Protein AF-A0A7C3M3D0-F1 (afdb_monomer)

Sequence (290 aa):
MTKYIVGLDVEGVLVNPAADFAWLTYDKLLSERTKAIFPREVCEFYDSKYDDGRYLFELNKKIEKKWSTGTWPPLSLALAAYDGIIDDELIKYANLIAQKNPGTDELLKHSIKKSEGKVYLITSSYPAVPLKIAYEFGIPFENVFSLGGNYCDSKRKLENTVRLRSPLWSLLDLKLEWKLGQFLYQYLYVCERLGRAYEKKDEDQIYHLVTEHDRIFENIDHPASRILKECFLEQNMCMGSHRKVEALKSVAKEEKTIYVGDGIVDAMPIKFADYGISMNMTNEHALFFS

Structure (mmCIF, N/CA/C/O backbone):
data_AF-A0A7C3M3D0-F1
#
_entry.id   AF-A0A7C3M3D0-F1
#
loop_
_atom_site.group_PDB
_atom_site.id
_atom_site.type_symbol
_atom_site.label_atom_id
_atom_site.label_alt_id
_atom_site.label_comp_id
_atom_site.label_asym_id
_atom_site.label_entity_id
_atom_site.label_seq_id
_atom_site.pdbx_PDB_ins_code
_atom_site.Cartn_x
_atom_site.Cartn_y
_atom_site.Cartn_z
_atom_site.occupancy
_atom_site.B_iso_or_equiv
_atom_site.auth_seq_id
_atom_site.auth_comp_id
_atom_site.auth_asym_id
_atom_site.auth_atom_id
_atom_site.pdbx_PDB_model_num
ATOM 1 N N . MET A 1 1 ? -25.845 -6.332 24.816 1.00 58.69 1 MET A N 1
ATOM 2 C CA . MET A 1 1 ? -25.415 -5.329 23.818 1.00 58.69 1 MET A CA 1
ATOM 3 C C . MET A 1 1 ? -24.608 -6.053 22.762 1.00 58.69 1 MET A C 1
ATOM 5 O O . MET A 1 1 ? -23.744 -6.837 23.133 1.00 58.69 1 MET A O 1
ATOM 9 N N . THR A 1 2 ? -24.927 -5.853 21.486 1.00 62.97 2 THR A N 1
ATOM 10 C CA . THR A 1 2 ? -24.133 -6.403 20.380 1.00 62.97 2 THR A CA 1
ATOM 11 C C . THR A 1 2 ? -22.743 -5.778 20.419 1.00 62.97 2 THR A C 1
ATOM 13 O O . THR A 1 2 ? -22.637 -4.556 20.508 1.00 62.97 2 THR A O 1
ATOM 16 N N . LYS A 1 3 ? -21.696 -6.606 20.408 1.00 85.25 3 LYS A N 1
ATOM 17 C CA . LYS A 1 3 ? -20.307 -6.144 20.356 1.00 85.25 3 LYS A CA 1
ATOM 18 C C . LYS A 1 3 ? -19.926 -5.908 18.900 1.00 85.25 3 LYS A C 1
ATOM 20 O O . LYS A 1 3 ? -20.251 -6.738 18.051 1.00 85.25 3 LYS A O 1
ATOM 25 N N . TYR A 1 4 ? -19.262 -4.788 18.641 1.00 90.88 4 TYR A N 1
ATOM 26 C CA . TYR A 1 4 ? -18.791 -4.425 17.312 1.00 90.88 4 TYR A CA 1
ATOM 27 C C . TYR A 1 4 ? -17.275 -4.272 17.324 1.00 90.88 4 TYR A C 1
ATOM 29 O O . TYR A 1 4 ? -16.720 -3.768 18.303 1.00 90.88 4 TYR A O 1
ATOM 37 N N . ILE A 1 5 ? -16.629 -4.664 16.232 1.00 94.56 5 ILE A N 1
ATOM 38 C CA . ILE A 1 5 ? -15.288 -4.189 15.891 1.00 94.56 5 ILE A CA 1
ATOM 39 C C . ILE A 1 5 ? -15.406 -3.093 14.835 1.00 94.56 5 ILE A C 1
ATOM 41 O O . ILE A 1 5 ? -16.317 -3.123 14.006 1.00 94.56 5 ILE A O 1
ATOM 45 N N . VAL A 1 6 ? -14.484 -2.134 14.864 1.00 96.69 6 VAL A N 1
ATOM 46 C CA . VAL A 1 6 ? -14.425 -1.056 13.871 1.00 96.69 6 VAL A CA 1
ATOM 47 C C . VAL A 1 6 ? -13.075 -1.119 13.173 1.00 96.69 6 VAL A C 1
ATOM 49 O O . VAL A 1 6 ? -12.050 -0.861 13.800 1.00 96.69 6 VAL A O 1
ATOM 52 N N . GLY A 1 7 ? -13.081 -1.491 11.896 1.00 97.19 7 GLY A N 1
ATOM 53 C CA . GLY A 1 7 ? -11.938 -1.360 11.001 1.00 97.19 7 GLY A CA 1
ATOM 54 C C . GLY A 1 7 ? -12.021 -0.039 10.245 1.00 97.19 7 GLY A C 1
ATOM 55 O O . GLY A 1 7 ? -13.074 0.306 9.711 1.00 97.19 7 GLY A O 1
ATOM 56 N N . LEU A 1 8 ? -10.926 0.707 10.221 1.00 96.56 8 LEU A N 1
ATOM 57 C CA . LEU A 1 8 ? -10.832 1.991 9.537 1.00 96.56 8 LEU A CA 1
ATOM 58 C C . LEU A 1 8 ? -9.645 1.939 8.586 1.00 96.56 8 LEU A C 1
ATOM 60 O O . LEU A 1 8 ? -8.538 1.594 9.019 1.00 96.56 8 LEU A O 1
ATOM 64 N N . ASP A 1 9 ? -9.858 2.309 7.326 1.00 94.69 9 ASP A N 1
ATOM 65 C CA . ASP A 1 9 ? -8.741 2.808 6.533 1.00 94.69 9 ASP A CA 1
ATOM 66 C C . ASP A 1 9 ? -8.191 4.108 7.152 1.00 94.69 9 ASP A C 1
ATOM 68 O O . ASP A 1 9 ? -8.785 4.695 8.066 1.00 94.69 9 ASP A O 1
ATOM 72 N N . VAL A 1 10 ? -7.000 4.516 6.726 1.00 93.88 10 VAL A N 1
ATOM 73 C CA . VAL A 1 10 ? -6.277 5.637 7.316 1.00 93.88 10 VAL A CA 1
ATOM 74 C C . VAL A 1 10 ? -6.171 6.797 6.350 1.00 93.88 10 VAL A C 1
ATOM 76 O O . VAL A 1 10 ? -6.588 7.895 6.717 1.00 93.88 10 VAL A O 1
ATOM 79 N N . GLU A 1 11 ? -5.624 6.590 5.159 1.00 89.38 11 GLU A N 1
ATOM 80 C CA . GLU A 1 11 ? -5.582 7.640 4.144 1.00 89.38 11 GLU A CA 1
ATOM 81 C C . GLU A 1 11 ? -6.994 7.834 3.576 1.00 89.38 11 GLU A C 1
ATOM 83 O O . GLU A 1 11 ? -7.794 6.913 3.525 1.00 89.38 11 GLU A O 1
ATOM 88 N N . GLY A 1 12 ? -7.388 9.078 3.319 1.00 86.69 12 GLY A N 1
ATOM 89 C CA . GLY A 1 12 ? -8.748 9.405 2.889 1.00 86.69 12 GLY A CA 1
ATOM 90 C C . GLY A 1 12 ? -9.813 9.398 3.993 1.00 86.69 12 GLY A C 1
ATOM 91 O O . GLY A 1 12 ? -10.621 10.330 4.052 1.00 86.69 12 GLY A O 1
ATOM 92 N N . VAL A 1 13 ? -9.787 8.431 4.919 1.00 89.62 13 VAL A N 1
ATOM 93 C CA . VAL A 1 13 ? -10.733 8.347 6.051 1.00 89.62 13 VAL A CA 1
ATOM 94 C C . VAL A 1 13 ? -10.275 9.205 7.236 1.00 89.62 13 VAL A C 1
ATOM 96 O O . VAL A 1 13 ? -10.968 10.148 7.627 1.00 89.62 13 VAL A O 1
ATOM 99 N N . LEU A 1 14 ? -9.103 8.917 7.812 1.00 91.00 14 LEU A N 1
ATOM 100 C CA . LEU A 1 14 ? -8.586 9.592 9.017 1.00 91.00 14 LEU A CA 1
ATOM 101 C C . LEU A 1 14 ? -7.576 10.694 8.686 1.00 91.00 14 LEU A C 1
ATOM 103 O O . LEU A 1 14 ? -7.464 11.692 9.397 1.00 91.00 14 LEU A O 1
ATOM 107 N N . VAL A 1 15 ? -6.823 10.516 7.612 1.00 88.38 15 VAL A N 1
ATOM 108 C CA . VAL A 1 15 ? -5.808 11.443 7.115 1.00 88.38 15 VAL A CA 1
ATOM 109 C C . VAL A 1 15 ? -6.301 12.029 5.803 1.00 88.38 15 VAL A C 1
ATOM 111 O O . VAL A 1 15 ? -6.991 11.366 5.034 1.00 88.38 15 VAL A O 1
ATOM 114 N N . ASN A 1 16 ? -5.963 13.292 5.561 1.00 77.69 16 ASN A N 1
ATOM 115 C CA . ASN A 1 16 ? -6.365 14.002 4.355 1.00 77.69 16 ASN A CA 1
ATOM 116 C C . ASN A 1 16 ? -6.018 13.202 3.080 1.00 77.69 16 ASN A C 1
ATOM 118 O O . ASN A 1 16 ? -4.857 12.828 2.933 1.00 77.69 16 ASN A O 1
ATOM 122 N N . PRO A 1 17 ? -6.967 12.986 2.144 1.00 59.25 17 PRO A N 1
ATOM 123 C CA . PRO A 1 17 ? -6.703 12.307 0.870 1.00 59.25 17 PRO A CA 1
ATOM 124 C C . PRO A 1 17 ? -5.602 12.970 0.026 1.00 59.25 17 PRO A C 1
ATOM 126 O O . PRO A 1 17 ? -4.935 12.310 -0.760 1.00 59.25 17 PRO A O 1
ATOM 129 N N . ALA A 1 18 ? -5.364 14.277 0.199 1.00 64.38 18 ALA A N 1
ATOM 130 C CA . ALA A 1 18 ? -4.238 14.972 -0.434 1.00 64.38 18 ALA A CA 1
ATOM 131 C C . ALA A 1 18 ? -2.863 14.526 0.109 1.00 64.38 18 ALA A C 1
ATOM 133 O O . ALA A 1 18 ? -1.830 14.977 -0.386 1.00 64.38 18 ALA A O 1
ATOM 134 N N . ALA A 1 19 ? -2.852 13.678 1.138 1.00 68.44 19 ALA A N 1
ATOM 135 C CA . ALA A 1 19 ? -1.676 13.089 1.746 1.00 68.44 19 ALA A CA 1
ATOM 136 C C . ALA A 1 19 ? -1.525 11.598 1.410 1.00 68.44 19 ALA A C 1
ATOM 138 O O . ALA A 1 19 ? -1.186 10.820 2.299 1.00 68.44 19 ALA A O 1
ATOM 139 N N . ASP A 1 20 ? -1.732 11.217 0.142 1.00 87.56 20 ASP A N 1
ATOM 140 C CA . ASP A 1 20 ? -1.298 9.907 -0.357 1.00 87.56 20 ASP A CA 1
ATOM 141 C C . ASP A 1 20 ? 0.214 9.781 -0.146 1.00 87.56 20 ASP A C 1
ATOM 143 O O . ASP A 1 20 ? 1.025 10.443 -0.808 1.00 87.56 20 ASP A O 1
ATOM 147 N N . PHE A 1 21 ? 0.605 8.976 0.840 1.00 93.56 21 PHE A N 1
ATOM 148 C CA . PHE A 1 21 ? 1.992 8.941 1.283 1.00 93.56 21 PHE A CA 1
ATOM 149 C C . PHE A 1 21 ? 2.913 8.370 0.202 1.00 93.56 21 PHE A C 1
ATOM 151 O O . PHE A 1 21 ? 4.073 8.784 0.087 1.00 93.56 21 PHE A O 1
ATOM 158 N N . ALA A 1 22 ? 2.410 7.435 -0.604 1.00 94.94 22 ALA A N 1
ATOM 159 C CA . ALA A 1 22 ? 3.174 6.801 -1.666 1.00 94.94 22 ALA A CA 1
ATOM 160 C C . ALA A 1 22 ? 3.451 7.790 -2.808 1.00 94.94 22 ALA A C 1
ATOM 162 O O . ALA A 1 22 ? 4.607 7.927 -3.227 1.00 94.94 22 ALA A O 1
ATOM 163 N N . TRP A 1 23 ? 2.439 8.542 -3.249 1.00 95.19 23 TRP A N 1
ATOM 164 C CA . TRP A 1 23 ? 2.606 9.603 -4.246 1.00 95.19 23 TRP A CA 1
ATOM 165 C C . TRP A 1 23 ? 3.431 10.780 -3.727 1.00 95.19 23 TRP A C 1
ATOM 167 O O . TRP A 1 23 ? 4.297 11.287 -4.441 1.00 95.19 23 TRP A O 1
ATOM 177 N N . LEU A 1 24 ? 3.257 11.180 -2.466 1.00 94.62 24 LEU A N 1
ATOM 178 C CA . LEU A 1 24 ? 4.068 12.245 -1.876 1.00 94.62 24 LEU A CA 1
ATOM 179 C C . LEU A 1 24 ? 5.537 11.843 -1.706 1.00 94.62 24 LEU A C 1
ATOM 181 O O . LEU A 1 24 ? 6.418 12.683 -1.898 1.00 94.62 24 LEU A O 1
ATOM 185 N N . THR A 1 25 ? 5.819 10.571 -1.408 1.00 96.00 25 THR A N 1
ATOM 186 C CA . THR A 1 25 ? 7.190 10.039 -1.417 1.00 96.00 25 THR A CA 1
ATOM 187 C C . THR A 1 25 ? 7.806 10.194 -2.807 1.00 96.00 25 THR A C 1
ATOM 189 O O . THR A 1 25 ? 8.900 10.751 -2.926 1.00 96.00 25 THR A O 1
ATOM 192 N N . TYR A 1 26 ? 7.077 9.805 -3.860 1.00 97.19 26 TYR A N 1
ATOM 193 C CA . TYR A 1 26 ? 7.516 9.989 -5.244 1.00 97.19 26 TYR A CA 1
ATOM 194 C C . TYR A 1 26 ? 7.783 11.470 -5.573 1.00 97.19 26 TYR A C 1
ATOM 196 O O . TYR A 1 26 ? 8.875 11.839 -6.006 1.00 97.19 26 TYR A O 1
ATOM 204 N N . ASP A 1 27 ? 6.808 12.344 -5.323 1.00 95.62 27 ASP A N 1
ATOM 205 C CA . ASP A 1 27 ? 6.858 13.737 -5.768 1.00 95.62 27 ASP A CA 1
ATOM 206 C C . ASP A 1 27 ? 7.859 14.596 -5.000 1.00 95.62 27 ASP A C 1
ATOM 208 O O . ASP A 1 27 ? 8.488 15.490 -5.579 1.00 95.62 27 ASP A O 1
ATOM 212 N N . LYS A 1 28 ? 7.973 14.377 -3.689 1.00 95.56 28 LYS A N 1
ATOM 213 C CA . LYS A 1 28 ? 8.671 15.303 -2.789 1.00 95.56 28 LYS A CA 1
ATOM 214 C C . LYS A 1 28 ? 10.011 14.793 -2.296 1.00 95.56 28 LYS A C 1
ATOM 216 O O . LYS A 1 28 ? 10.832 15.631 -1.929 1.00 95.56 28 LYS A O 1
ATOM 221 N N . LEU A 1 29 ? 10.223 13.478 -2.261 1.00 95.88 29 LEU A N 1
ATOM 222 C CA . LEU A 1 29 ? 11.452 12.906 -1.712 1.00 95.88 29 LEU A CA 1
ATOM 223 C C . LEU A 1 29 ? 12.386 12.358 -2.786 1.00 95.88 29 LEU A C 1
ATOM 225 O O . LEU A 1 29 ? 13.594 12.509 -2.630 1.00 95.88 29 LEU A O 1
ATOM 229 N N . LEU A 1 30 ? 11.862 11.772 -3.869 1.00 97.69 30 LEU A N 1
ATOM 230 C CA . LEU A 1 30 ? 12.736 11.234 -4.911 1.00 97.69 30 LEU A CA 1
ATOM 231 C C . LEU A 1 30 ? 13.506 12.341 -5.634 1.00 97.69 30 LEU A C 1
ATOM 233 O O . LEU A 1 30 ? 12.967 13.401 -5.970 1.00 97.69 30 LEU A O 1
ATOM 237 N N . SER A 1 31 ? 14.767 12.052 -5.935 1.00 98.06 31 SER A N 1
ATOM 238 C CA . SER A 1 31 ? 15.645 12.898 -6.722 1.00 98.06 31 SER A CA 1
ATOM 239 C C . SER A 1 31 ? 15.164 13.017 -8.169 1.00 98.06 31 SER A C 1
ATOM 241 O O . SER A 1 31 ? 14.596 12.089 -8.753 1.00 98.06 31 SER A O 1
ATOM 243 N N . GLU A 1 32 ? 15.482 14.148 -8.799 1.00 98.12 32 GLU A N 1
ATOM 244 C CA . GLU A 1 32 ? 15.190 14.377 -10.220 1.00 98.12 32 GLU A CA 1
ATOM 245 C C . GLU A 1 32 ? 15.859 13.337 -11.129 1.00 98.12 32 GLU A C 1
ATOM 247 O O . GLU A 1 32 ? 15.333 12.999 -12.186 1.00 98.12 32 GLU A O 1
ATOM 252 N N . ARG A 1 33 ? 16.990 12.759 -10.701 1.00 97.62 33 ARG A N 1
ATOM 253 C CA . ARG A 1 33 ? 17.644 11.661 -11.422 1.00 97.62 33 ARG A CA 1
ATOM 254 C C . ARG A 1 33 ? 16.763 10.413 -11.452 1.00 97.62 33 ARG A C 1
ATOM 256 O O . ARG A 1 33 ? 16.623 9.805 -12.509 1.00 97.62 33 ARG A O 1
ATOM 263 N N . THR A 1 34 ? 16.200 10.021 -10.313 1.00 97.25 34 THR A N 1
ATOM 264 C CA . THR A 1 34 ? 15.336 8.836 -10.229 1.00 97.25 34 THR A CA 1
ATOM 265 C C . THR A 1 34 ? 14.026 9.063 -10.976 1.00 97.25 34 THR A C 1
ATOM 267 O O . THR A 1 34 ? 13.619 8.187 -11.734 1.00 97.25 34 THR A O 1
ATOM 270 N N . LYS A 1 35 ? 13.433 10.260 -10.886 1.00 98.00 35 LYS A N 1
ATOM 271 C CA . LYS A 1 35 ? 12.243 10.634 -11.674 1.00 98.00 35 LYS A CA 1
ATOM 272 C C . LYS A 1 35 ? 12.503 10.678 -13.183 1.00 98.00 35 LYS A C 1
ATOM 274 O O . LYS A 1 35 ? 11.622 10.346 -13.962 1.00 98.00 35 LYS A O 1
ATOM 279 N N . ALA A 1 36 ? 13.707 11.051 -13.621 1.00 97.56 36 ALA A N 1
ATOM 280 C CA . ALA A 1 36 ? 14.069 10.993 -15.039 1.00 97.56 36 ALA A CA 1
ATOM 281 C C . ALA A 1 36 ? 14.188 9.548 -15.558 1.00 97.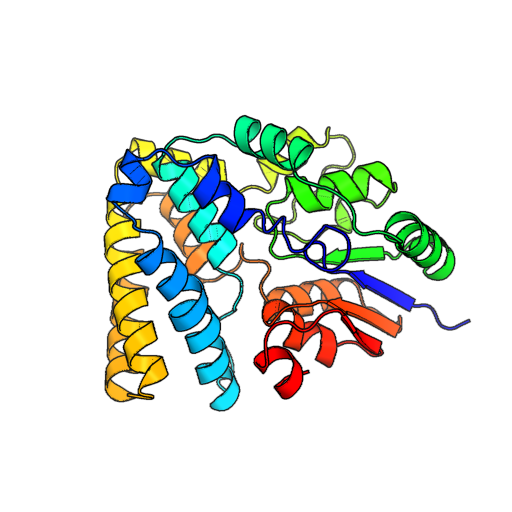56 36 ALA A C 1
ATOM 283 O O . ALA A 1 36 ? 13.940 9.294 -16.734 1.00 97.56 36 ALA A O 1
ATOM 284 N N . ILE A 1 37 ? 14.579 8.610 -14.690 1.00 96.88 37 ILE A N 1
ATOM 285 C CA . ILE A 1 37 ? 14.682 7.181 -15.009 1.00 96.88 37 ILE A CA 1
ATOM 286 C C . ILE A 1 37 ? 13.307 6.501 -14.989 1.00 96.88 37 ILE A C 1
ATOM 288 O O . ILE A 1 37 ? 13.007 5.695 -15.870 1.00 96.88 37 ILE A O 1
ATOM 292 N N . PHE A 1 38 ? 12.486 6.827 -13.993 1.00 97.31 38 PHE A N 1
ATOM 293 C CA . PHE A 1 38 ? 11.133 6.310 -13.814 1.00 97.31 38 PHE A CA 1
ATOM 294 C C . PHE A 1 38 ? 10.147 7.484 -13.841 1.00 97.31 38 PHE A C 1
ATOM 296 O O . PHE A 1 38 ? 9.769 7.966 -12.774 1.00 97.31 38 PHE A O 1
ATOM 303 N N . PRO A 1 39 ? 9.759 7.977 -15.034 1.00 97.38 39 PRO A N 1
ATOM 304 C CA . PRO A 1 39 ? 8.882 9.135 -15.166 1.00 97.38 39 PRO A CA 1
ATOM 305 C C . PRO A 1 39 ? 7.529 8.940 -14.493 1.00 97.38 39 PRO A C 1
ATOM 307 O O . PRO A 1 39 ? 7.035 7.817 -14.336 1.00 97.38 39 PRO A O 1
ATOM 310 N N . ARG A 1 40 ? 6.895 10.065 -14.146 1.00 97.00 40 ARG A N 1
ATOM 311 C CA . ARG A 1 40 ? 5.617 10.069 -13.429 1.00 97.00 40 ARG A CA 1
ATOM 312 C C . ARG A 1 40 ? 4.544 9.335 -14.224 1.00 97.00 40 ARG A C 1
ATOM 314 O O . ARG A 1 40 ? 3.798 8.560 -13.645 1.00 97.00 40 ARG A O 1
ATOM 321 N N . GLU A 1 41 ? 4.530 9.503 -15.540 1.00 96.94 41 GLU A N 1
ATOM 322 C CA . GLU A 1 41 ? 3.566 8.875 -16.440 1.00 96.94 41 GLU A CA 1
ATOM 323 C C . GLU A 1 41 ? 3.655 7.342 -16.400 1.00 96.94 41 GLU A C 1
ATOM 325 O O . GLU A 1 41 ? 2.634 6.666 -16.476 1.00 96.94 41 GLU A O 1
ATOM 330 N N . VAL A 1 42 ? 4.860 6.781 -16.238 1.00 96.69 42 VAL A N 1
ATOM 331 C CA . VAL A 1 42 ? 5.058 5.328 -16.092 1.00 96.69 42 VAL A CA 1
ATOM 332 C C . VAL A 1 42 ? 4.507 4.849 -14.751 1.00 96.69 42 VAL A C 1
ATOM 334 O O . VAL A 1 42 ? 3.845 3.815 -14.686 1.00 96.69 42 VAL A O 1
ATOM 337 N N . CYS A 1 43 ? 4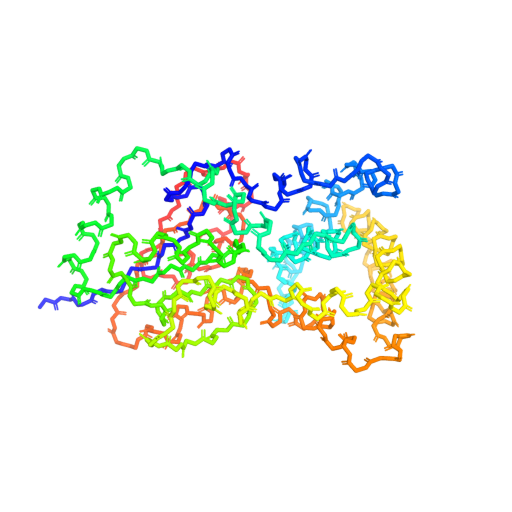.742 5.615 -13.685 1.00 97.12 43 CYS A N 1
ATOM 338 C CA . CYS A 1 43 ? 4.244 5.302 -12.348 1.00 97.12 43 CYS A CA 1
ATOM 339 C C . CYS A 1 43 ? 2.713 5.418 -12.259 1.00 97.12 43 CYS A C 1
ATOM 341 O O . CYS A 1 43 ? 2.061 4.546 -11.695 1.00 97.12 43 CYS A O 1
ATOM 343 N N . GLU A 1 44 ? 2.121 6.447 -12.870 1.00 96.00 44 GLU A N 1
ATOM 344 C CA . GLU A 1 44 ? 0.664 6.631 -12.922 1.00 96.00 44 GLU A CA 1
ATOM 345 C C . GLU A 1 44 ? 0.009 5.534 -13.763 1.00 96.00 44 GLU A C 1
ATOM 347 O O . GLU A 1 44 ? -1.069 5.041 -13.424 1.00 96.00 44 GLU A O 1
ATOM 352 N N . PHE A 1 45 ? 0.672 5.110 -14.843 1.00 96.25 45 PHE A N 1
ATOM 353 C CA . PHE A 1 45 ? 0.227 3.969 -15.634 1.00 96.25 45 PHE A CA 1
ATOM 354 C C . PHE A 1 45 ? 0.274 2.670 -14.821 1.00 96.25 45 PHE A C 1
ATOM 356 O O . PHE A 1 45 ? -0.667 1.879 -14.882 1.00 96.25 45 PHE A O 1
ATOM 363 N N . TYR A 1 46 ? 1.335 2.453 -14.037 1.00 96.75 46 TYR A N 1
ATOM 364 C CA . TYR A 1 46 ? 1.416 1.312 -13.128 1.00 96.75 46 TYR A CA 1
ATOM 365 C C . TYR A 1 46 ? 0.241 1.300 -12.142 1.00 96.75 46 TYR A C 1
ATOM 367 O O . TYR A 1 46 ? -0.482 0.309 -12.078 1.00 96.75 46 TYR A O 1
ATOM 375 N N . ASP A 1 47 ? 0.032 2.399 -11.418 1.00 94.50 47 ASP A N 1
ATOM 376 C CA . ASP A 1 47 ? -0.986 2.508 -10.367 1.00 94.50 47 ASP A CA 1
ATOM 377 C C . ASP A 1 47 ? -2.404 2.316 -10.942 1.00 94.50 47 ASP A C 1
ATOM 379 O O . ASP A 1 47 ? -3.149 1.418 -10.555 1.00 94.50 47 ASP A O 1
ATOM 383 N N . SER A 1 48 ? -2.743 3.074 -11.988 1.00 90.94 48 SER A N 1
ATOM 384 C CA . SER A 1 48 ? -4.115 3.111 -12.509 1.00 90.94 48 SER A CA 1
ATOM 385 C C . SER A 1 48 ? -4.459 2.018 -13.527 1.00 90.94 48 SER A C 1
ATOM 387 O O . SER A 1 48 ? -5.606 1.572 -13.595 1.00 90.94 48 SER A O 1
ATOM 389 N N . LYS A 1 49 ? -3.515 1.605 -14.383 1.00 92.88 49 LYS A N 1
ATOM 390 C CA . LYS A 1 49 ? -3.801 0.700 -15.516 1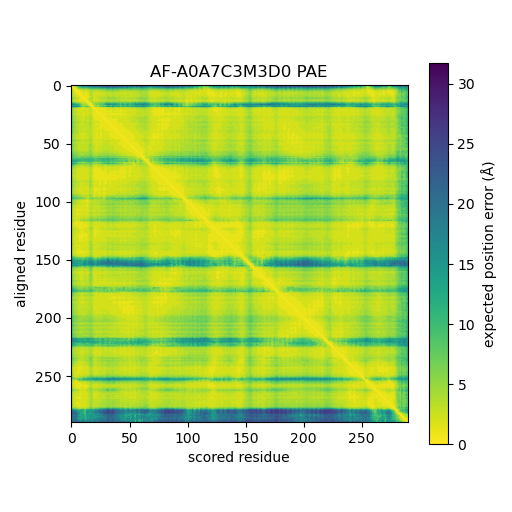.00 92.88 49 LYS A CA 1
ATOM 391 C C . LYS A 1 49 ? -3.334 -0.714 -15.272 1.00 92.88 49 LYS A C 1
ATOM 393 O O . LYS A 1 49 ? -3.971 -1.647 -15.758 1.00 92.88 49 LYS A O 1
ATOM 398 N N . TYR A 1 50 ? -2.239 -0.880 -14.542 1.00 94.75 50 TYR A N 1
ATOM 399 C CA . TYR A 1 50 ? -1.761 -2.199 -14.178 1.00 94.75 50 TYR A CA 1
ATOM 400 C C . TYR A 1 50 ? -2.363 -2.673 -12.856 1.00 94.75 50 TYR A C 1
ATOM 402 O O . TYR A 1 50 ? -3.082 -3.664 -12.885 1.00 94.75 50 TYR A O 1
ATOM 410 N N . ASP A 1 51 ? -2.121 -1.995 -11.734 1.00 93.31 51 ASP A N 1
ATOM 411 C CA . ASP A 1 51 ? -2.524 -2.487 -10.410 1.00 93.31 51 ASP A CA 1
ATOM 412 C C . ASP A 1 51 ? -4.053 -2.576 -10.283 1.00 93.31 51 ASP A C 1
ATOM 414 O O . ASP A 1 51 ? -4.619 -3.663 -10.103 1.00 93.31 51 ASP A O 1
ATOM 418 N N . ASP A 1 52 ? -4.735 -1.453 -10.511 1.00 90.06 52 ASP A N 1
ATOM 419 C CA . ASP A 1 52 ? -6.196 -1.393 -10.522 1.00 90.06 52 ASP A CA 1
ATOM 420 C C . ASP A 1 52 ? -6.800 -2.158 -11.703 1.00 90.06 52 ASP A C 1
ATOM 422 O O . ASP A 1 52 ? -7.741 -2.940 -11.534 1.00 90.06 52 ASP A O 1
ATOM 426 N N . GLY A 1 53 ? -6.246 -1.983 -12.906 1.00 90.62 53 GLY A N 1
ATOM 427 C CA . GLY A 1 53 ? -6.755 -2.637 -14.113 1.00 90.62 53 GLY A CA 1
ATOM 428 C C . GLY A 1 53 ? -6.707 -4.164 -14.031 1.00 90.62 53 GLY A C 1
ATOM 429 O O . GLY A 1 53 ? -7.691 -4.829 -14.373 1.00 90.62 53 GLY A O 1
ATOM 430 N N . ARG A 1 54 ? -5.610 -4.728 -13.510 1.00 91.94 54 ARG A N 1
ATOM 431 C CA . ARG A 1 54 ? -5.463 -6.168 -13.262 1.00 91.94 54 ARG A CA 1
ATOM 432 C C . ARG A 1 54 ? -6.475 -6.647 -12.238 1.00 91.94 54 ARG A C 1
ATOM 434 O O . ARG A 1 54 ? -7.210 -7.596 -12.514 1.00 91.94 54 ARG A O 1
ATOM 441 N N . TYR A 1 55 ? -6.556 -5.976 -11.089 1.00 90.50 55 TYR A N 1
ATOM 442 C CA . TYR A 1 55 ? -7.514 -6.330 -10.044 1.00 90.50 55 TYR A CA 1
ATOM 443 C C . TYR A 1 55 ? -8.949 -6.368 -10.589 1.00 90.50 55 TYR A C 1
ATOM 445 O O . TYR A 1 55 ? -9.650 -7.368 -10.426 1.00 90.50 55 TYR A O 1
ATOM 453 N N . LEU A 1 56 ? -9.373 -5.325 -11.305 1.00 88.00 56 LEU A N 1
ATOM 454 C CA . LEU A 1 56 ? -10.717 -5.226 -11.877 1.00 88.00 56 LEU A CA 1
ATOM 455 C C . LEU A 1 56 ? -10.985 -6.280 -12.952 1.00 88.00 56 LEU A C 1
ATOM 457 O O . LEU A 1 56 ? -12.081 -6.849 -13.007 1.00 88.00 56 LEU A O 1
ATOM 461 N N . PHE A 1 57 ? -10.003 -6.561 -13.806 1.00 89.62 57 PHE A N 1
ATOM 462 C CA . PHE A 1 57 ? -10.111 -7.611 -14.811 1.00 89.62 57 PHE A CA 1
ATOM 463 C C . PHE A 1 57 ? -10.322 -8.984 -14.155 1.00 89.62 57 PHE A C 1
ATOM 465 O O . PHE A 1 57 ? -11.298 -9.680 -14.458 1.00 89.62 57 PHE A O 1
ATOM 472 N N . GLU A 1 58 ? -9.454 -9.353 -13.212 1.00 88.69 58 GLU A N 1
ATOM 473 C CA . GLU A 1 58 ? -9.510 -10.646 -12.528 1.00 88.69 58 GLU A CA 1
ATOM 474 C C . GLU A 1 58 ? -10.758 -10.774 -11.633 1.00 88.69 58 GLU A C 1
ATOM 476 O O . GLU A 1 58 ? -11.360 -11.852 -11.522 1.00 88.69 58 GLU A O 1
ATOM 481 N N . LEU A 1 59 ? -11.216 -9.655 -11.055 1.00 84.06 59 LEU A N 1
ATOM 482 C CA . LEU A 1 59 ? -12.467 -9.565 -10.309 1.00 84.06 59 LEU A CA 1
ATOM 483 C C . LEU A 1 59 ? -13.673 -9.895 -11.188 1.00 84.06 59 LEU A C 1
ATOM 485 O O . LEU A 1 59 ? -14.465 -10.763 -10.804 1.00 84.06 59 LEU A O 1
ATOM 489 N N . ASN A 1 60 ? -13.773 -9.265 -12.360 1.00 85.12 60 ASN A N 1
ATOM 490 C CA . ASN A 1 60 ? -14.844 -9.488 -13.333 1.00 85.12 60 ASN A CA 1
ATOM 491 C C . ASN A 1 60 ? -14.852 -10.919 -13.882 1.00 85.12 60 ASN A C 1
ATOM 493 O O . ASN A 1 60 ? -15.917 -11.509 -14.071 1.00 85.12 60 ASN A O 1
ATOM 497 N N . LYS A 1 61 ? -13.670 -11.508 -14.084 1.00 86.56 61 LYS A N 1
ATOM 498 C CA . LYS A 1 61 ? -13.511 -12.904 -14.521 1.00 86.56 61 LYS A CA 1
ATOM 499 C C . LYS A 1 61 ? -13.755 -13.931 -13.415 1.00 86.56 61 LYS A C 1
ATOM 501 O O . LYS A 1 61 ? -13.755 -15.124 -13.699 1.00 86.56 61 LYS A O 1
ATOM 506 N N . LYS A 1 62 ? -14.003 -13.489 -12.175 1.00 85.50 62 LYS A N 1
ATOM 507 C CA . LYS A 1 62 ? -14.213 -14.353 -11.001 1.00 85.50 62 LYS A CA 1
ATOM 508 C C . LYS A 1 62 ? -13.073 -15.360 -10.794 1.00 85.50 62 LYS A C 1
ATOM 510 O O . LYS A 1 62 ? -13.321 -16.481 -10.359 1.00 85.50 62 LYS A O 1
ATOM 515 N N . ILE A 1 63 ? -11.837 -14.948 -11.079 1.00 84.19 63 ILE A N 1
ATOM 516 C CA . ILE A 1 63 ? -10.646 -15.750 -10.774 1.00 84.19 63 ILE A CA 1
ATOM 517 C C . ILE A 1 63 ? -10.600 -15.991 -9.260 1.00 84.19 63 ILE A C 1
ATOM 519 O O . ILE A 1 63 ? -10.957 -15.111 -8.485 1.00 84.19 63 ILE A O 1
ATOM 523 N N . GLU A 1 64 ? -10.242 -17.194 -8.818 1.00 76.00 64 GLU A N 1
ATOM 524 C CA . GLU A 1 64 ? -10.299 -17.548 -7.392 1.00 76.00 64 GLU A CA 1
ATOM 525 C C . GLU A 1 64 ? -9.181 -16.864 -6.586 1.00 76.00 64 GLU A C 1
ATOM 527 O O . GLU A 1 64 ? -9.438 -16.275 -5.538 1.00 76.00 64 GLU A O 1
ATOM 532 N N . LYS A 1 65 ? -7.953 -16.877 -7.118 1.00 76.56 65 LYS A N 1
ATOM 533 C CA . LYS A 1 65 ? -6.779 -16.195 -6.555 1.00 76.56 65 LYS A CA 1
ATOM 534 C C . LYS A 1 65 ? -6.504 -14.910 -7.326 1.00 76.56 65 LYS A C 1
ATOM 536 O O . LYS A 1 65 ? -5.673 -14.898 -8.227 1.00 76.56 65 LYS A O 1
ATOM 541 N N . LYS A 1 66 ? -7.272 -13.871 -7.012 1.00 77.44 66 LYS A N 1
ATOM 542 C CA . LYS A 1 66 ? -7.167 -12.570 -7.679 1.00 77.44 66 LYS A CA 1
ATOM 543 C C . LYS A 1 66 ? -5.941 -11.815 -7.186 1.00 77.44 66 LYS A C 1
ATOM 545 O O . LYS A 1 66 ? -5.652 -11.838 -5.991 1.00 77.44 66 LYS A O 1
ATOM 550 N N . TRP A 1 67 ? -5.302 -11.094 -8.092 1.00 84.19 67 TRP A N 1
ATOM 551 C CA . TRP A 1 67 ? -4.349 -10.039 -7.794 1.00 84.19 67 TRP A CA 1
ATOM 552 C C . TRP A 1 67 ? -4.942 -9.035 -6.814 1.00 84.19 67 TRP A C 1
ATOM 554 O O . TRP A 1 67 ? -6.114 -8.679 -6.909 1.00 84.19 67 TRP A O 1
ATOM 564 N N . SER A 1 68 ? -4.130 -8.538 -5.896 1.00 81.38 68 SER A N 1
ATOM 565 C CA . SER A 1 68 ? -4.491 -7.408 -5.054 1.00 81.38 68 SER A CA 1
ATOM 566 C C . SER A 1 68 ? -4.189 -6.074 -5.704 1.00 81.38 68 SER A C 1
ATOM 568 O O . SER A 1 68 ? -3.045 -5.843 -6.064 1.00 81.38 68 SER A O 1
ATOM 570 N N . THR A 1 69 ? -5.153 -5.156 -5.702 1.00 86.94 69 THR A N 1
ATOM 571 C CA . THR A 1 69 ? -4.850 -3.712 -5.759 1.00 86.94 69 THR A CA 1
ATOM 572 C C . THR A 1 69 ? -4.093 -3.278 -4.490 1.00 86.94 69 THR A C 1
ATOM 574 O O . THR A 1 69 ? -4.136 -3.986 -3.472 1.00 86.94 69 THR A O 1
ATOM 577 N N . GLY A 1 70 ? -3.419 -2.128 -4.529 1.00 88.75 70 GLY A N 1
ATOM 578 C CA . GLY A 1 70 ? -2.673 -1.532 -3.419 1.00 88.75 70 GLY A CA 1
ATOM 579 C C . GLY A 1 70 ? -1.172 -1.827 -3.464 1.00 88.75 70 GLY A C 1
ATOM 580 O O . GLY A 1 70 ? -0.509 -1.811 -2.423 1.00 88.75 70 GLY A O 1
ATOM 581 N N . THR A 1 71 ? -0.620 -2.133 -4.640 1.00 93.38 71 THR A N 1
ATOM 582 C CA . THR A 1 71 ? 0.812 -2.407 -4.832 1.00 93.38 71 THR A CA 1
ATOM 583 C C . THR A 1 71 ? 1.624 -1.161 -5.204 1.00 93.38 71 THR A C 1
ATOM 585 O O . THR A 1 71 ? 2.856 -1.220 -5.222 1.00 93.38 71 THR A O 1
ATOM 588 N N . TRP A 1 72 ? 0.981 -0.007 -5.405 1.00 95.19 72 TRP A N 1
ATOM 589 C CA . TRP A 1 72 ? 1.686 1.270 -5.545 1.00 95.19 72 TRP A CA 1
ATOM 590 C C . TRP A 1 72 ? 2.526 1.652 -4.308 1.00 95.19 72 TRP A C 1
ATOM 592 O O . TRP A 1 72 ? 3.711 1.943 -4.480 1.00 95.19 72 TRP A O 1
ATOM 602 N N . PRO A 1 73 ? 2.027 1.567 -3.056 1.00 95.56 73 PRO A N 1
ATOM 603 C CA . PRO A 1 73 ? 2.848 1.828 -1.873 1.00 95.56 73 PRO A CA 1
ATOM 604 C C . PRO A 1 73 ? 4.157 1.015 -1.783 1.00 95.56 73 PRO A C 1
ATOM 606 O O . PRO A 1 73 ? 5.208 1.632 -1.582 1.00 95.56 73 PRO A O 1
ATOM 609 N N . PRO A 1 74 ? 4.184 -0.324 -1.972 1.00 95.94 74 PRO A N 1
ATOM 610 C CA . PRO A 1 74 ? 5.454 -1.050 -2.018 1.00 95.94 74 PRO A CA 1
ATOM 611 C C . PRO A 1 74 ? 6.343 -0.654 -3.208 1.00 95.94 74 PRO A C 1
ATOM 613 O O . PRO A 1 74 ? 7.565 -0.634 -3.049 1.00 95.94 74 PRO A O 1
ATOM 616 N N . LEU A 1 75 ? 5.780 -0.302 -4.374 1.00 97.00 75 LEU A N 1
ATOM 617 C CA . LEU A 1 75 ? 6.569 0.192 -5.510 1.00 97.00 75 LEU A CA 1
ATOM 618 C C . LEU A 1 75 ? 7.221 1.545 -5.194 1.00 97.00 75 LEU A C 1
ATOM 620 O O . LEU A 1 75 ? 8.412 1.719 -5.446 1.00 97.00 75 LEU A O 1
ATOM 624 N N . SER A 1 76 ? 6.483 2.469 -4.580 1.00 97.31 76 SER A N 1
ATOM 625 C CA . SER A 1 76 ? 7.010 3.757 -4.121 1.00 97.31 76 SER A CA 1
ATOM 626 C C . SER A 1 76 ? 8.171 3.572 -3.134 1.00 97.31 76 SER A C 1
ATO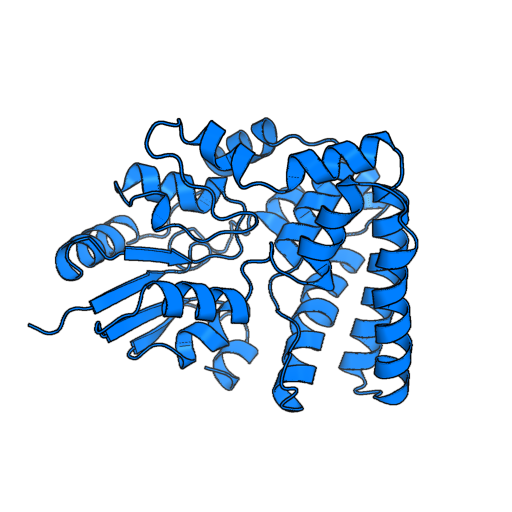M 628 O O . SER A 1 76 ? 9.209 4.220 -3.275 1.00 97.31 76 SER A O 1
ATOM 630 N N . LEU A 1 77 ? 8.081 2.603 -2.210 1.00 97.12 77 LEU A N 1
ATOM 631 C CA . LEU A 1 77 ? 9.205 2.250 -1.330 1.00 97.12 77 LEU A CA 1
ATOM 632 C C . LEU A 1 77 ? 10.395 1.643 -2.082 1.00 97.12 77 LEU A C 1
ATOM 634 O O . LEU A 1 77 ? 11.541 1.916 -1.728 1.00 97.12 77 LEU A O 1
ATOM 638 N N . ALA A 1 78 ? 10.160 0.835 -3.117 1.00 97.38 78 ALA A N 1
ATOM 639 C CA . ALA A 1 78 ? 11.233 0.301 -3.952 1.00 97.38 78 ALA A CA 1
ATOM 640 C C . ALA A 1 78 ? 11.949 1.416 -4.737 1.00 97.38 78 ALA A C 1
ATOM 642 O O . ALA A 1 78 ? 13.178 1.419 -4.812 1.00 97.38 78 ALA A O 1
ATOM 643 N N . LEU A 1 79 ? 11.213 2.406 -5.250 1.00 98.06 79 LEU A N 1
ATOM 644 C CA . LEU A 1 79 ? 11.788 3.605 -5.869 1.00 98.06 79 LEU A CA 1
ATOM 645 C C . LEU A 1 79 ? 12.561 4.455 -4.848 1.00 98.06 79 LEU A C 1
ATOM 647 O O . LEU A 1 79 ? 13.670 4.902 -5.139 1.00 98.06 79 LEU A O 1
ATOM 651 N N . ALA A 1 80 ? 12.033 4.617 -3.632 1.00 97.94 80 ALA A N 1
ATOM 652 C CA . ALA A 1 80 ? 12.714 5.321 -2.547 1.00 97.94 80 ALA A CA 1
ATOM 653 C C . ALA A 1 80 ? 14.023 4.625 -2.140 1.00 97.94 80 ALA A C 1
ATOM 655 O O . ALA A 1 80 ? 15.068 5.273 -2.042 1.00 97.94 80 ALA A O 1
ATOM 656 N N . ALA A 1 81 ? 14.009 3.297 -1.994 1.00 97.50 81 ALA A N 1
ATOM 657 C CA . ALA A 1 81 ? 15.212 2.508 -1.749 1.00 97.50 81 ALA A CA 1
ATOM 658 C C . ALA A 1 81 ? 16.216 2.636 -2.900 1.00 97.50 81 ALA A C 1
ATOM 660 O O . ALA A 1 81 ? 17.409 2.820 -2.655 1.00 97.50 81 ALA A O 1
ATOM 661 N N . TYR A 1 82 ? 15.752 2.597 -4.154 1.00 97.00 82 TYR A N 1
ATOM 662 C CA . TYR A 1 82 ? 16.606 2.824 -5.320 1.00 97.00 82 TYR A CA 1
ATOM 663 C C . TYR A 1 82 ? 17.293 4.193 -5.254 1.00 97.00 82 TYR A C 1
ATOM 665 O O . TYR A 1 82 ? 18.503 4.295 -5.472 1.00 97.00 82 TYR A O 1
ATOM 673 N N . ASP A 1 83 ? 16.563 5.227 -4.845 1.00 96.94 83 ASP A N 1
ATOM 674 C CA . ASP A 1 83 ? 17.096 6.577 -4.670 1.00 96.94 83 ASP A CA 1
ATOM 675 C C . ASP A 1 83 ? 17.995 6.714 -3.424 1.00 96.94 83 ASP A C 1
ATOM 677 O O . ASP A 1 83 ? 18.889 7.552 -3.376 1.00 96.94 83 ASP A O 1
ATOM 681 N N . GLY A 1 84 ? 17.902 5.773 -2.479 1.00 96.75 84 GLY A N 1
ATOM 682 C CA . GLY A 1 84 ? 18.742 5.703 -1.275 1.00 96.75 84 GLY A CA 1
ATOM 683 C C . GLY A 1 84 ? 18.127 6.341 -0.043 1.00 96.75 84 GLY A C 1
ATOM 684 O O . GLY A 1 84 ? 18.852 6.585 0.917 1.00 96.75 84 GLY A O 1
ATOM 685 N N . ILE A 1 85 ? 16.823 6.586 -0.080 1.00 97.50 85 ILE A N 1
ATOM 686 C CA . ILE A 1 85 ? 16.054 7.098 1.047 1.00 97.50 85 ILE A CA 1
ATOM 687 C C . ILE A 1 85 ? 15.934 6.007 2.110 1.00 97.50 85 ILE A C 1
ATOM 689 O O . ILE A 1 85 ? 15.647 4.849 1.795 1.00 97.50 85 ILE A O 1
ATOM 693 N N . ILE A 1 86 ? 16.126 6.387 3.373 1.00 96.56 86 ILE A N 1
ATOM 694 C CA . ILE A 1 86 ? 16.029 5.485 4.530 1.00 96.56 86 ILE A CA 1
ATOM 695 C C . ILE A 1 86 ? 14.749 5.713 5.350 1.00 96.56 86 ILE A C 1
ATOM 697 O O . ILE A 1 86 ? 14.095 6.751 5.240 1.00 96.56 86 ILE A O 1
ATOM 701 N N . ASP A 1 87 ? 14.403 4.762 6.230 1.00 95.94 87 ASP A N 1
ATOM 702 C CA . ASP A 1 87 ? 13.160 4.821 7.020 1.00 95.94 87 ASP A CA 1
ATOM 703 C C . ASP A 1 87 ? 13.083 6.093 7.872 1.00 95.94 87 ASP A C 1
ATOM 705 O O . ASP A 1 87 ? 12.002 6.641 8.059 1.00 95.94 87 ASP A O 1
ATOM 709 N N . ASP A 1 88 ? 14.218 6.592 8.367 1.00 95.69 88 ASP A N 1
ATOM 710 C CA . ASP A 1 88 ? 14.284 7.802 9.195 1.00 95.69 88 ASP A CA 1
ATOM 711 C C . ASP A 1 88 ? 13.813 9.046 8.434 1.00 95.69 88 ASP A C 1
ATOM 713 O O . ASP A 1 88 ? 13.140 9.912 9.002 1.00 95.69 88 ASP A O 1
ATOM 717 N N . GLU A 1 89 ? 14.116 9.119 7.137 1.00 96.75 89 GLU A N 1
ATOM 718 C CA . GLU A 1 89 ? 13.657 10.195 6.262 1.00 96.75 89 GLU A CA 1
ATOM 719 C C . GLU A 1 89 ? 12.155 10.073 5.996 1.00 96.75 89 GLU A C 1
ATOM 721 O O . GLU A 1 89 ? 11.432 11.063 6.137 1.00 96.75 89 GLU A O 1
ATOM 726 N N . LEU A 1 90 ? 11.658 8.860 5.722 1.00 96.19 90 LEU A N 1
ATOM 727 C CA . LEU A 1 90 ? 10.225 8.610 5.532 1.00 96.19 90 LEU A CA 1
ATOM 728 C C . LEU A 1 90 ? 9.413 8.854 6.810 1.00 96.19 90 LEU A C 1
ATOM 730 O O . LEU A 1 90 ? 8.341 9.444 6.746 1.00 96.19 90 LEU A O 1
ATOM 734 N N . ILE A 1 91 ? 9.915 8.450 7.980 1.00 95.38 91 ILE A N 1
ATOM 735 C CA . ILE A 1 91 ? 9.276 8.693 9.283 1.00 95.38 91 ILE A CA 1
ATOM 736 C C . ILE A 1 91 ? 9.194 10.194 9.549 1.00 95.38 91 ILE A C 1
ATOM 738 O O . ILE A 1 91 ? 8.134 10.707 9.918 1.00 95.38 91 ILE A O 1
ATOM 742 N N . LYS A 1 92 ? 10.301 10.920 9.344 1.00 94.19 92 LYS A N 1
ATOM 743 C CA . LYS A 1 92 ? 10.321 12.378 9.487 1.00 94.19 92 LYS A CA 1
ATOM 744 C C . LYS A 1 92 ? 9.313 13.023 8.541 1.00 94.19 92 LYS A C 1
ATOM 746 O O . LYS A 1 92 ? 8.582 13.914 8.965 1.00 94.19 92 LYS A O 1
ATOM 751 N N . TYR A 1 93 ? 9.254 12.565 7.295 1.00 93.38 93 TYR A N 1
ATOM 752 C CA . TYR A 1 93 ? 8.326 13.095 6.311 1.00 93.38 93 TYR A CA 1
ATOM 753 C C . TYR A 1 93 ? 6.865 12.793 6.668 1.00 93.38 93 TYR A C 1
ATOM 755 O O . TYR A 1 93 ? 6.069 13.725 6.739 1.00 93.38 93 TYR A O 1
ATOM 763 N N . ALA A 1 94 ? 6.531 11.549 7.027 1.00 91.69 94 ALA A N 1
ATOM 764 C CA . ALA A 1 94 ? 5.199 11.143 7.490 1.00 91.69 94 ALA A CA 1
ATOM 765 C C . ALA A 1 94 ? 4.715 12.005 8.659 1.00 91.69 94 ALA A C 1
ATOM 767 O O . ALA A 1 94 ? 3.569 12.452 8.686 1.00 91.69 94 ALA A O 1
ATOM 768 N N . ASN A 1 95 ? 5.610 12.315 9.598 1.00 86.94 95 ASN A N 1
ATOM 769 C CA . ASN A 1 95 ? 5.290 13.184 10.722 1.00 86.94 95 ASN A CA 1
ATOM 770 C C . ASN A 1 95 ? 4.908 14.609 10.299 1.00 86.94 95 ASN A C 1
ATOM 772 O O . ASN A 1 95 ? 4.061 15.202 10.971 1.00 86.94 95 ASN A O 1
ATOM 776 N N . LEU A 1 96 ? 5.496 15.129 9.216 1.00 86.38 96 LEU A N 1
ATOM 777 C CA . LEU A 1 96 ? 5.221 16.464 8.676 1.00 86.38 96 LEU A CA 1
ATOM 778 C C . LEU A 1 96 ? 3.908 16.524 7.887 1.00 86.38 96 LEU A C 1
ATOM 780 O O . LEU A 1 96 ? 3.203 17.527 7.975 1.00 86.38 96 LEU A O 1
ATOM 784 N N . ILE A 1 97 ? 3.591 15.479 7.115 1.00 83.25 97 ILE A N 1
ATOM 785 C CA . ILE A 1 97 ? 2.472 15.508 6.158 1.00 83.25 97 ILE A CA 1
ATOM 786 C C . ILE A 1 97 ? 1.180 14.872 6.667 1.00 83.25 97 ILE A C 1
ATOM 788 O O . ILE A 1 97 ? 0.122 15.178 6.126 1.00 83.25 97 ILE A O 1
ATOM 792 N N . ALA A 1 98 ? 1.236 14.025 7.701 1.00 75.56 98 ALA A N 1
ATOM 793 C CA . ALA A 1 98 ? 0.051 13.381 8.263 1.00 75.56 98 ALA A CA 1
ATOM 794 C C . ALA A 1 98 ? -0.838 14.410 8.980 1.00 75.56 98 ALA A C 1
ATOM 796 O O . ALA A 1 98 ? -0.726 14.628 10.191 1.00 75.56 98 ALA A O 1
ATOM 797 N N . GLN A 1 99 ? -1.706 15.059 8.206 1.00 83.75 99 GLN A N 1
ATOM 798 C CA . GLN A 1 99 ? -2.749 15.956 8.679 1.00 83.75 99 GLN A CA 1
ATOM 799 C C . GLN A 1 99 ? -4.070 15.197 8.745 1.00 83.75 99 GLN A C 1
ATOM 801 O O . GLN A 1 99 ? -4.534 14.641 7.750 1.00 83.75 99 GLN A O 1
ATOM 806 N N . LYS A 1 100 ? -4.676 15.181 9.931 1.00 89.38 100 LYS A N 1
ATOM 807 C CA . LYS A 1 100 ? -5.959 14.519 10.160 1.00 89.38 100 LYS A CA 1
ATOM 808 C C . LYS A 1 100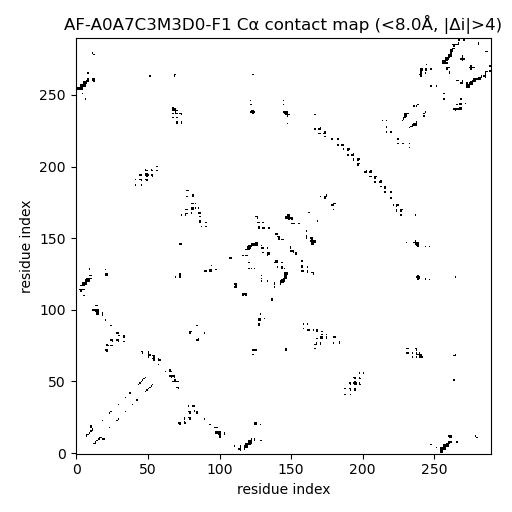 ? -7.085 15.241 9.424 1.00 89.38 100 LYS A C 1
ATOM 810 O O . LYS A 1 100 ? -7.107 16.473 9.383 1.00 89.38 100 LYS A O 1
ATOM 815 N N . ASN A 1 101 ? -8.050 14.483 8.915 1.00 88.25 101 ASN A N 1
ATOM 816 C CA . ASN A 1 101 ? -9.301 15.051 8.426 1.00 88.25 101 ASN A CA 1
ATOM 817 C C . ASN A 1 101 ? -10.070 15.728 9.574 1.00 88.25 101 ASN A C 1
ATOM 819 O O . ASN A 1 101 ? -10.018 15.241 10.714 1.00 88.25 101 ASN A O 1
ATOM 823 N N . PRO A 1 102 ? -10.835 16.802 9.303 1.00 87.81 102 PRO A N 1
ATOM 824 C CA . PRO A 1 102 ? -11.790 17.331 10.271 1.00 87.81 102 PRO A CA 1
ATOM 825 C C . PRO A 1 102 ? -12.722 16.221 10.782 1.00 87.81 102 PRO A C 1
ATOM 827 O O . PRO A 1 102 ? -13.256 15.449 9.992 1.00 87.81 102 PRO A O 1
ATOM 830 N N . GLY A 1 103 ? -12.914 16.130 12.100 1.00 89.19 103 GLY A N 1
ATOM 831 C CA . GLY A 1 103 ? -13.768 15.107 12.718 1.00 89.19 103 GLY A CA 1
ATOM 832 C C . GLY A 1 103 ? -13.076 13.778 13.051 1.00 89.19 103 GLY A C 1
ATOM 833 O O . GLY A 1 103 ? -13.689 12.928 13.697 1.00 89.19 103 GLY A O 1
ATOM 834 N N . THR A 1 104 ? -11.810 13.584 12.659 1.00 91.75 104 THR A N 1
ATOM 835 C CA . THR A 1 104 ? -11.041 12.358 12.967 1.00 91.75 104 THR A CA 1
ATOM 836 C C . THR A 1 104 ? -10.943 12.110 14.469 1.00 91.75 104 THR A C 1
ATOM 838 O O . THR A 1 104 ? -11.124 10.984 14.934 1.00 91.75 104 THR A O 1
ATOM 841 N N . ASP A 1 105 ? -10.694 13.166 15.246 1.00 94.56 105 ASP A N 1
ATOM 842 C CA . ASP A 1 105 ? -10.563 13.078 16.698 1.00 94.56 105 ASP A CA 1
ATOM 843 C C . ASP A 1 105 ? -11.864 12.601 17.353 1.00 94.56 105 ASP A C 1
ATOM 845 O O . ASP A 1 105 ? -11.847 11.723 18.221 1.00 94.56 105 ASP A O 1
ATOM 849 N N . GLU A 1 106 ? -12.996 13.167 16.938 1.00 94.69 106 GLU A N 1
ATOM 850 C CA . GLU A 1 106 ? -14.326 12.790 17.400 1.00 94.69 106 GLU A CA 1
ATOM 851 C C . GLU A 1 106 ? -14.679 11.362 16.977 1.00 94.69 106 GLU A C 1
ATOM 853 O O . GLU A 1 106 ? -15.141 10.579 17.814 1.00 94.69 106 GLU A O 1
ATOM 858 N N . LEU A 1 107 ? -14.420 11.002 15.716 1.00 92.31 107 LEU A N 1
ATOM 859 C CA . LEU A 1 107 ? -14.681 9.672 15.167 1.00 92.31 107 LEU A CA 1
ATOM 860 C C . LEU A 1 107 ? -13.917 8.588 15.930 1.00 92.31 107 LEU A C 1
ATOM 862 O O . LEU A 1 107 ? -14.520 7.596 16.349 1.00 92.31 107 LEU A O 1
ATOM 866 N N . LEU A 1 108 ? -12.611 8.770 16.143 1.00 95.38 108 LEU A N 1
ATOM 867 C CA . LEU A 1 108 ? -11.778 7.784 16.832 1.00 95.38 108 LEU A CA 1
ATOM 868 C C . LEU A 1 108 ? -12.156 7.667 18.307 1.00 95.38 108 LEU A C 1
ATOM 870 O O . LEU A 1 108 ? -12.376 6.555 18.788 1.00 95.38 108 LEU A O 1
ATOM 874 N N . LYS A 1 109 ? -12.331 8.786 19.025 1.00 95.12 109 LYS A N 1
ATOM 875 C CA . LYS A 1 109 ? -12.775 8.759 20.433 1.00 95.12 109 LYS A CA 1
ATOM 876 C C . LYS A 1 109 ? -14.133 8.077 20.583 1.00 95.12 109 LYS A C 1
ATOM 878 O O . LYS A 1 109 ? -14.334 7.298 21.519 1.00 95.12 109 LYS A O 1
ATOM 883 N N . HIS A 1 110 ? -15.067 8.356 19.673 1.00 93.75 110 HIS A N 1
ATOM 884 C CA . HIS A 1 110 ? -16.379 7.720 19.679 1.00 93.75 110 HIS A CA 1
ATOM 885 C C . HIS A 1 110 ? -16.274 6.221 19.404 1.00 93.75 110 HIS A C 1
ATOM 887 O O . HIS A 1 110 ? -16.819 5.429 20.173 1.00 93.75 110 HIS A O 1
ATOM 893 N N . SER A 1 111 ? -15.543 5.838 18.356 1.00 93.94 111 SER A N 1
ATOM 894 C CA . SER A 1 111 ? -15.331 4.442 17.970 1.00 93.94 111 SER A CA 1
ATOM 895 C C . SER A 1 111 ? -14.702 3.649 19.109 1.00 93.94 111 SER A C 1
ATOM 897 O O . SER A 1 111 ? -15.296 2.667 19.539 1.00 93.94 111 SER A O 1
ATOM 899 N N . ILE A 1 112 ? -13.600 4.134 19.695 1.00 94.56 112 ILE A N 1
ATOM 900 C CA . ILE A 1 112 ? -12.914 3.502 20.837 1.00 94.56 112 ILE A CA 1
ATOM 901 C C . ILE A 1 112 ? -13.876 3.296 22.010 1.00 94.56 112 ILE A C 1
ATOM 903 O O . ILE A 1 112 ? -13.931 2.213 22.592 1.00 94.56 112 ILE A O 1
ATOM 907 N N . LYS A 1 113 ? -14.676 4.313 22.352 1.00 92.69 113 LYS A N 1
ATOM 908 C CA . LYS A 1 113 ? -15.641 4.213 23.453 1.00 92.69 113 LYS A CA 1
ATOM 909 C C . LYS A 1 113 ? -16.754 3.204 23.162 1.00 92.69 113 LYS A C 1
ATOM 911 O O . LYS A 1 113 ? -17.175 2.492 24.070 1.00 92.69 113 LYS A O 1
ATOM 916 N N . LYS A 1 114 ? -17.281 3.175 21.935 1.00 90.88 114 LYS A N 1
ATOM 917 C CA . LYS A 1 114 ? -18.429 2.333 21.561 1.00 90.88 114 LYS A CA 1
ATOM 918 C C . LYS A 1 114 ? -18.058 0.884 21.272 1.00 90.88 114 LYS A C 1
ATOM 920 O O . LYS A 1 114 ? -18.889 0.015 21.516 1.00 90.88 114 LYS A O 1
ATOM 925 N N . SER A 1 115 ? -16.847 0.630 20.786 1.00 90.31 115 SER A N 1
ATOM 926 C CA . SER A 1 115 ? -16.332 -0.716 20.515 1.00 90.31 115 SER A CA 1
ATOM 927 C C . SER A 1 115 ? -15.538 -1.306 21.683 1.00 90.31 115 SER A C 1
ATOM 929 O O . SER A 1 115 ? -14.895 -2.338 21.517 1.00 90.31 115 SER A O 1
ATOM 931 N N . GLU A 1 116 ? -15.563 -0.671 22.864 1.00 89.56 116 GLU A N 1
ATOM 932 C CA . GLU A 1 116 ? -14.793 -1.098 24.045 1.00 89.56 116 GLU A CA 1
ATOM 933 C C . GLU A 1 116 ? -13.290 -1.268 23.725 1.00 89.56 116 GLU A C 1
ATOM 935 O O . GLU A 1 116 ? -12.644 -2.218 24.161 1.00 89.56 116 GLU A O 1
ATOM 940 N N . GLY A 1 117 ? -12.737 -0.356 22.917 1.00 86.69 117 GLY A N 1
ATOM 941 C CA . GLY A 1 117 ? -11.336 -0.366 22.485 1.00 86.69 117 GLY A CA 1
ATOM 942 C C . GLY A 1 117 ? -11.027 -1.248 21.271 1.00 86.69 117 GLY A C 1
ATOM 943 O O . GLY A 1 117 ? -9.880 -1.274 20.828 1.00 86.69 117 GLY A O 1
ATOM 944 N N . LYS A 1 118 ? -12.013 -1.936 20.682 1.00 93.38 118 LYS A N 1
ATOM 945 C CA . LYS A 1 118 ? -11.832 -2.779 19.485 1.00 93.38 118 LYS A CA 1
ATOM 946 C C . LYS A 1 118 ? -11.871 -1.961 18.194 1.00 93.38 118 LYS A C 1
ATOM 948 O O . LYS A 1 118 ? -12.770 -2.110 17.363 1.00 93.38 118 LYS A O 1
ATOM 953 N N . VAL A 1 119 ? -10.915 -1.049 18.069 1.00 96.75 119 VAL A N 1
ATOM 954 C CA . VAL A 1 119 ? -10.662 -0.270 16.852 1.00 96.75 119 VAL A CA 1
ATOM 955 C C . VAL A 1 119 ? -9.380 -0.775 16.207 1.00 96.75 119 VAL A C 1
ATOM 957 O O . VAL A 1 119 ? -8.374 -0.952 16.898 1.00 96.75 119 VAL A O 1
ATOM 960 N N . TYR A 1 120 ? -9.439 -0.990 14.896 1.00 97.31 120 TYR A N 1
ATOM 961 C CA . TYR A 1 120 ? -8.354 -1.500 14.072 1.00 97.31 120 TYR A CA 1
ATOM 962 C C . TYR A 1 120 ? -8.089 -0.539 12.917 1.00 97.31 120 TYR A C 1
ATOM 964 O O . TYR A 1 120 ? -9.021 -0.133 12.224 1.00 97.31 120 TYR A O 1
ATOM 972 N N . LEU A 1 121 ? -6.824 -0.184 12.709 1.00 96.94 121 LEU A N 1
ATOM 973 C CA . LEU A 1 121 ? -6.396 0.592 11.544 1.00 96.94 121 LEU A CA 1
ATOM 974 C C . LEU A 1 121 ? -5.913 -0.397 10.486 1.00 96.94 121 LEU A C 1
ATOM 976 O O . LEU A 1 121 ? -5.006 -1.176 10.769 1.00 96.94 121 LEU A O 1
ATOM 980 N N . ILE A 1 122 ? -6.531 -0.411 9.309 1.00 96.69 122 ILE A N 1
ATOM 981 C CA . ILE A 1 122 ? -6.280 -1.407 8.260 1.00 96.69 122 ILE A CA 1
ATOM 982 C C . ILE A 1 122 ? -6.074 -0.669 6.942 1.00 96.69 122 ILE A C 1
ATOM 984 O O . ILE A 1 122 ? -7.049 -0.296 6.296 1.00 96.69 122 ILE A O 1
ATOM 988 N N . THR A 1 123 ? -4.814 -0.460 6.555 1.00 94.75 123 THR A N 1
ATOM 989 C CA . THR A 1 123 ? -4.462 0.475 5.479 1.00 94.75 123 THR A CA 1
ATOM 990 C C . THR A 1 123 ? -3.289 0.034 4.612 1.00 94.75 123 THR A C 1
ATOM 992 O O . THR A 1 123 ? -2.379 -0.639 5.083 1.00 94.75 123 THR A O 1
ATOM 995 N N . SER A 1 124 ? -3.278 0.437 3.342 1.00 94.19 124 SER A N 1
ATOM 996 C CA . SER A 1 124 ? -2.163 0.224 2.406 1.00 94.19 124 SER A CA 1
ATOM 997 C C . SER A 1 124 ? -0.963 1.145 2.650 1.00 94.19 124 SER A C 1
ATOM 999 O O . SER A 1 124 ? 0.098 0.924 2.066 1.00 94.19 124 SER A O 1
ATOM 1001 N N . SER A 1 125 ? -1.097 2.144 3.521 1.00 93.44 125 SER A N 1
ATOM 1002 C CA . SER A 1 125 ? -0.064 3.139 3.814 1.00 93.44 125 SER A CA 1
ATOM 1003 C C . SER A 1 125 ? 1.218 2.567 4.417 1.00 93.44 125 SER A C 1
ATOM 1005 O O . SER A 1 125 ? 1.223 1.550 5.121 1.00 93.44 125 SER A O 1
ATOM 1007 N N . TYR A 1 126 ? 2.307 3.318 4.234 1.00 95.25 126 TYR A N 1
ATOM 1008 C CA . TYR A 1 126 ? 3.574 3.121 4.940 1.00 95.25 126 TYR A CA 1
ATOM 1009 C C . TYR A 1 126 ? 3.374 3.151 6.471 1.00 95.25 126 TYR A C 1
ATOM 1011 O O . TYR A 1 126 ? 2.710 4.071 6.957 1.00 95.25 126 TYR A O 1
ATOM 1019 N N . PRO A 1 127 ? 3.967 2.224 7.263 1.00 94.94 127 PRO A N 1
ATOM 1020 C CA . PRO A 1 127 ? 3.629 2.027 8.679 1.00 94.94 127 PRO A CA 1
ATOM 1021 C C . PRO A 1 127 ? 3.687 3.263 9.579 1.00 94.94 127 PRO A C 1
ATOM 1023 O O . PRO A 1 127 ? 2.950 3.324 10.562 1.00 94.94 127 PRO A O 1
ATOM 1026 N N . ALA A 1 128 ? 4.538 4.251 9.279 1.00 94.50 128 ALA A N 1
ATOM 1027 C CA . ALA A 1 128 ? 4.631 5.464 10.094 1.00 94.50 128 ALA A CA 1
ATOM 1028 C C . ALA A 1 128 ? 3.306 6.236 10.167 1.00 94.50 128 ALA A C 1
ATOM 1030 O O . ALA A 1 128 ? 2.987 6.779 11.223 1.00 94.50 128 ALA A O 1
ATOM 1031 N N . VAL A 1 129 ? 2.528 6.252 9.080 1.00 94.75 129 VAL A N 1
ATOM 1032 C CA . VAL A 1 129 ? 1.257 6.984 9.000 1.00 94.75 129 VAL A CA 1
ATOM 1033 C C . VAL A 1 129 ? 0.218 6.408 9.979 1.00 94.75 129 VAL A C 1
ATOM 1035 O O . VAL A 1 129 ? -0.172 7.122 10.907 1.00 94.75 129 VAL A O 1
ATOM 1038 N N . PRO A 1 130 ? -0.193 5.125 9.880 1.00 94.62 130 PRO A N 1
ATOM 1039 C CA . PRO A 1 130 ? -1.185 4.564 10.789 1.00 94.62 130 PRO A CA 1
ATOM 1040 C C . PRO A 1 130 ? -0.658 4.397 12.220 1.00 94.62 130 PRO A C 1
ATOM 1042 O O . PRO A 1 130 ? -1.413 4.597 13.170 1.00 94.62 130 PRO A O 1
ATOM 1045 N N . LEU A 1 131 ? 0.627 4.071 12.419 1.00 94.06 131 LEU A N 1
ATOM 1046 C CA . LEU A 1 131 ? 1.167 3.884 13.770 1.00 94.06 131 LEU A CA 1
ATOM 1047 C C . LEU A 1 131 ? 1.252 5.200 14.555 1.00 94.06 131 LEU A C 1
ATOM 1049 O O . LEU A 1 131 ? 1.063 5.185 15.771 1.00 94.06 131 LEU A O 1
ATOM 1053 N N . LYS A 1 132 ? 1.484 6.340 13.885 1.00 92.88 132 LYS A N 1
ATOM 1054 C CA . LYS A 1 132 ? 1.422 7.664 14.523 1.00 92.88 132 LYS A CA 1
ATOM 1055 C C . LYS A 1 132 ? 0.020 7.940 15.069 1.00 92.88 132 LYS A C 1
ATOM 1057 O O . LYS A 1 132 ? -0.117 8.318 16.229 1.00 92.88 132 LYS A O 1
ATOM 1062 N N . ILE A 1 133 ? -1.015 7.685 14.267 1.00 93.62 133 ILE A N 1
ATOM 1063 C CA . ILE A 1 133 ? -2.414 7.837 14.698 1.00 93.62 133 ILE A CA 1
ATOM 1064 C C . ILE A 1 133 ? -2.710 6.885 15.852 1.00 93.62 133 ILE A C 1
ATOM 1066 O O . ILE A 1 133 ? -3.261 7.295 16.869 1.00 93.62 133 ILE A O 1
ATOM 1070 N N . ALA A 1 134 ? -2.299 5.622 15.741 1.00 93.81 134 ALA A N 1
ATOM 1071 C CA . ALA A 1 134 ? -2.515 4.660 16.809 1.00 93.81 134 ALA A CA 1
ATOM 1072 C C . ALA A 1 134 ? -1.883 5.120 18.132 1.00 93.81 134 ALA A C 1
ATOM 1074 O O . ALA A 1 134 ? -2.536 5.081 19.175 1.00 93.81 134 ALA A O 1
ATOM 1075 N N . TYR A 1 135 ? -0.656 5.645 18.075 1.00 92.81 135 TYR A N 1
ATOM 1076 C CA . TYR A 1 135 ? 0.042 6.200 19.231 1.00 92.81 135 TYR A CA 1
ATOM 1077 C C . TYR A 1 135 ? -0.699 7.397 19.850 1.00 92.81 135 TYR A C 1
ATOM 1079 O O . TYR A 1 135 ? -0.880 7.435 21.066 1.00 92.81 135 TYR A O 1
ATOM 1087 N N . GLU A 1 136 ? -1.177 8.344 19.035 1.00 92.88 136 GLU A N 1
ATOM 1088 C CA . GLU A 1 136 ? -1.915 9.529 19.505 1.00 92.88 136 GLU A CA 1
ATOM 1089 C C . GLU A 1 136 ? -3.223 9.178 20.236 1.00 92.88 136 GLU A C 1
ATOM 1091 O O . GLU A 1 136 ? -3.600 9.860 21.190 1.00 92.88 136 GLU A O 1
ATOM 1096 N N . PHE A 1 137 ? -3.914 8.119 19.805 1.00 94.06 137 PHE A N 1
ATOM 1097 C CA . PHE A 1 137 ? -5.225 7.729 20.338 1.00 94.06 137 PHE A CA 1
ATOM 1098 C C . PHE A 1 137 ? -5.179 6.553 21.318 1.00 94.06 137 PHE A C 1
ATOM 1100 O O . PHE A 1 137 ? -6.226 6.114 21.795 1.00 94.06 137 PHE A O 1
ATOM 1107 N N . GLY A 1 138 ? -3.985 6.043 21.633 1.00 92.69 138 GLY A N 1
ATOM 1108 C CA . GLY A 1 138 ? -3.820 4.880 22.504 1.00 92.69 138 GLY A CA 1
ATOM 1109 C C . GLY A 1 138 ? -4.396 3.591 21.910 1.00 92.69 138 GLY A C 1
ATOM 1110 O O . GLY A 1 138 ? -4.820 2.711 22.659 1.00 92.69 138 GLY A O 1
ATOM 1111 N N . ILE A 1 139 ? -4.440 3.478 20.580 1.00 93.69 139 ILE A N 1
ATOM 1112 C CA . ILE A 1 139 ? -4.782 2.231 19.891 1.00 93.69 139 ILE A CA 1
ATOM 1113 C C . ILE A 1 139 ? -3.546 1.321 19.957 1.00 93.69 139 ILE A C 1
ATOM 1115 O O . ILE A 1 139 ? -2.459 1.748 19.555 1.00 93.69 139 ILE A O 1
ATOM 1119 N N . PRO A 1 140 ? -3.672 0.077 20.449 1.00 92.50 140 PRO A N 1
ATOM 1120 C CA . PRO A 1 140 ? -2.544 -0.845 20.502 1.00 92.50 140 PRO A CA 1
ATOM 1121 C C . PRO A 1 140 ? -1.950 -1.098 19.109 1.00 92.50 140 PRO A C 1
ATOM 1123 O O . PRO A 1 140 ? -2.685 -1.244 18.133 1.00 92.50 140 PRO A O 1
ATOM 1126 N N . PHE A 1 141 ? -0.623 -1.175 18.989 1.00 92.75 141 PHE A N 1
ATOM 1127 C CA . PHE A 1 141 ? 0.033 -1.365 17.687 1.00 92.75 141 PHE A CA 1
ATOM 1128 C C . PHE A 1 141 ? -0.286 -2.721 17.045 1.00 92.75 141 PHE A C 1
ATOM 1130 O O . PHE A 1 141 ? -0.217 -2.850 15.822 1.00 92.75 141 PHE A O 1
ATOM 1137 N N . GLU A 1 142 ? -0.667 -3.731 17.827 1.00 92.06 142 GLU A N 1
ATOM 1138 C CA . GLU A 1 142 ? -1.202 -5.002 17.325 1.00 92.06 142 GLU A CA 1
ATOM 1139 C C . GLU A 1 142 ? -2.544 -4.851 16.594 1.00 92.06 142 GLU A C 1
ATOM 1141 O O . GLU A 1 142 ? -2.892 -5.715 15.795 1.00 92.06 142 GLU A O 1
ATOM 1146 N N . ASN A 1 143 ? -3.262 -3.742 16.803 1.00 94.56 143 ASN A N 1
ATOM 1147 C CA . ASN A 1 143 ? -4.492 -3.424 16.082 1.00 94.56 143 ASN A CA 1
ATOM 1148 C C . ASN A 1 143 ? -4.236 -2.627 14.789 1.00 94.56 143 ASN A C 1
ATOM 1150 O O . ASN A 1 143 ? -5.184 -2.169 14.151 1.00 94.56 143 ASN A O 1
ATOM 1154 N N . VAL A 1 144 ? -2.973 -2.426 14.407 1.00 95.12 144 VAL A N 1
ATOM 1155 C CA . VAL A 1 144 ? -2.594 -1.727 13.177 1.00 95.12 144 VAL A CA 1
ATOM 1156 C C . VAL A 1 144 ? -2.090 -2.735 12.155 1.00 95.12 144 VAL A C 1
ATOM 1158 O O . VAL A 1 144 ? -1.050 -3.360 12.359 1.00 95.12 144 VAL A O 1
ATOM 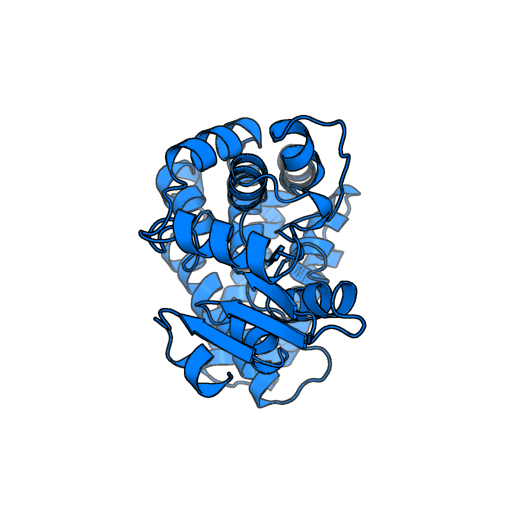1161 N N . PHE A 1 145 ? -2.796 -2.830 11.038 1.00 95.62 145 PHE A N 1
ATOM 1162 C CA . PHE A 1 145 ? -2.450 -3.605 9.857 1.00 95.62 145 PHE A CA 1
ATOM 1163 C C . PHE A 1 145 ? -2.090 -2.620 8.741 1.00 95.62 145 PHE A C 1
ATOM 1165 O O . PHE A 1 145 ? -2.926 -1.829 8.309 1.00 95.62 145 PHE A O 1
ATOM 1172 N N . SER A 1 146 ? -0.833 -2.635 8.308 1.00 94.88 146 SER A N 1
ATOM 1173 C CA . SER A 1 146 ? -0.289 -1.692 7.323 1.00 94.88 146 SER A CA 1
ATOM 1174 C C . SER A 1 146 ? 0.523 -2.411 6.245 1.00 94.88 146 SER A C 1
ATOM 1176 O O . SER A 1 146 ? 0.705 -3.628 6.323 1.00 94.88 146 SER A O 1
ATOM 1178 N N . LEU A 1 147 ? 1.070 -1.667 5.278 1.00 94.31 147 LEU A N 1
ATOM 1179 C CA . LEU A 1 147 ? 2.143 -2.154 4.403 1.00 94.31 147 LEU A CA 1
ATOM 1180 C C . LEU A 1 147 ? 3.275 -2.801 5.221 1.00 94.31 147 LEU A C 1
ATOM 1182 O O . LEU A 1 147 ? 3.658 -2.286 6.273 1.00 94.31 147 LEU A O 1
ATOM 1186 N N . GLY A 1 148 ? 3.828 -3.900 4.714 1.00 92.62 148 GLY A N 1
ATOM 1187 C CA . GLY A 1 148 ? 4.933 -4.634 5.321 1.00 92.62 148 GLY A CA 1
ATOM 1188 C C . GLY A 1 148 ? 4.503 -5.726 6.306 1.00 92.62 148 GLY A C 1
ATOM 1189 O O . GLY A 1 148 ? 3.441 -6.342 6.176 1.00 92.62 148 GLY A O 1
ATOM 1190 N N . GLY A 1 149 ? 5.374 -6.015 7.275 1.00 85.25 149 GLY A N 1
ATOM 1191 C CA . GLY A 1 149 ? 5.147 -7.047 8.289 1.00 85.25 149 GLY A CA 1
ATOM 1192 C C . GLY A 1 149 ? 4.220 -6.595 9.425 1.00 85.25 149 GLY A C 1
ATOM 1193 O O . GLY A 1 149 ? 4.174 -5.423 9.780 1.00 85.25 149 GLY A O 1
ATOM 1194 N N . ASN A 1 150 ? 3.542 -7.544 10.082 1.00 77.25 150 ASN A N 1
ATOM 1195 C CA . ASN A 1 150 ? 2.656 -7.281 11.232 1.00 77.25 150 ASN A CA 1
ATOM 1196 C C . ASN A 1 150 ? 3.353 -7.456 12.598 1.00 77.25 150 ASN A C 1
ATOM 1198 O O . ASN A 1 150 ? 2.725 -7.813 13.594 1.00 77.25 150 ASN A O 1
ATOM 1202 N N . TYR A 1 151 ? 4.666 -7.226 12.669 1.00 75.81 151 TYR A N 1
ATOM 1203 C CA . TYR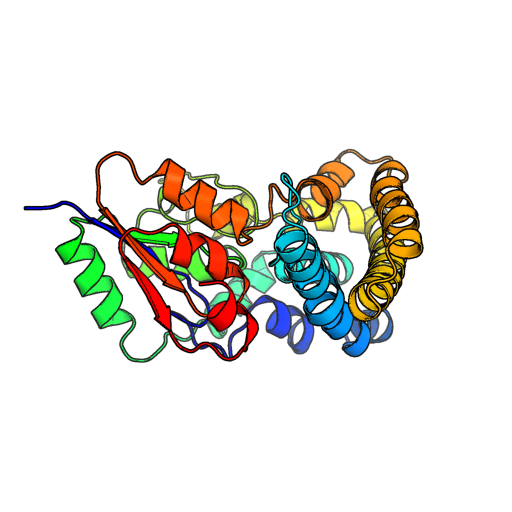 A 1 151 ? 5.419 -7.373 13.916 1.00 75.81 151 TYR A CA 1
ATOM 1204 C C . TYR A 1 151 ? 4.974 -6.335 14.958 1.00 75.81 151 TYR A C 1
ATOM 1206 O O . TYR A 1 151 ? 4.983 -5.128 14.704 1.00 75.81 151 TYR A O 1
ATOM 1214 N N . CYS A 1 152 ? 4.597 -6.793 16.152 1.00 67.06 152 CYS A N 1
ATOM 1215 C CA . CYS A 1 152 ? 4.281 -5.934 17.290 1.00 67.06 152 CYS A CA 1
ATOM 1216 C C . CYS A 1 152 ? 5.209 -6.261 18.465 1.00 67.06 152 CYS A C 1
ATOM 1218 O O . CYS A 1 152 ? 5.326 -7.416 18.867 1.00 67.06 152 CYS A O 1
ATOM 1220 N N . ASP A 1 153 ? 5.852 -5.235 19.019 1.00 68.00 153 ASP A N 1
ATOM 1221 C CA . ASP A 1 153 ? 6.545 -5.305 20.303 1.00 68.00 153 ASP A CA 1
ATOM 1222 C C . ASP A 1 153 ? 6.067 -4.117 21.142 1.00 68.00 153 ASP A C 1
ATOM 1224 O O . ASP A 1 153 ? 6.478 -2.975 20.922 1.00 68.00 153 ASP A O 1
ATOM 1228 N N . SER A 1 154 ? 5.168 -4.389 22.090 1.00 60.00 154 SER A N 1
ATOM 1229 C CA . SER A 1 154 ? 4.501 -3.383 22.929 1.00 60.00 154 SER A CA 1
ATOM 1230 C C . SER A 1 154 ? 5.457 -2.577 23.817 1.00 60.00 154 SER A C 1
ATOM 1232 O O . SER A 1 154 ? 5.046 -1.595 24.431 1.00 60.00 154 SER A O 1
ATOM 1234 N N . LYS A 1 155 ? 6.740 -2.959 23.881 1.00 65.50 155 LYS A N 1
ATOM 1235 C CA . LYS A 1 155 ? 7.784 -2.252 24.636 1.00 65.50 155 LYS A CA 1
ATOM 1236 C C . LYS A 1 155 ? 8.647 -1.328 23.771 1.00 65.50 155 LYS A C 1
ATOM 1238 O O . LYS A 1 155 ? 9.516 -0.641 24.312 1.00 65.50 155 LYS A O 1
ATOM 1243 N N . ARG A 1 156 ? 8.465 -1.307 22.444 1.00 70.06 156 ARG A N 1
ATOM 1244 C CA . ARG A 1 156 ? 9.287 -0.501 21.525 1.00 70.06 156 ARG A CA 1
ATOM 1245 C C . ARG A 1 156 ? 8.687 0.875 21.251 1.00 70.06 156 ARG A C 1
ATOM 1247 O O . ARG A 1 156 ? 7.477 1.060 21.211 1.00 70.06 156 ARG A O 1
ATOM 1254 N N . LYS A 1 157 ? 9.576 1.846 21.017 1.00 85.31 157 LYS A N 1
ATOM 1255 C CA . LYS A 1 157 ? 9.221 3.179 20.507 1.00 85.31 157 LYS A CA 1
ATOM 1256 C C . LYS A 1 157 ? 8.608 3.076 19.106 1.00 85.31 157 LYS A C 1
ATOM 1258 O O . LYS A 1 157 ? 8.986 2.181 18.348 1.00 85.31 157 LYS A O 1
ATOM 1263 N N . LEU A 1 158 ? 7.734 4.026 18.765 1.00 88.19 158 LEU A N 1
ATOM 1264 C CA . LEU A 1 158 ? 7.045 4.135 17.473 1.00 88.19 158 LEU A CA 1
ATOM 1265 C C . LEU A 1 158 ? 7.990 3.905 16.283 1.00 88.19 158 LEU A C 1
ATOM 1267 O O . LEU A 1 158 ? 7.731 3.043 15.448 1.00 88.19 158 LEU A O 1
ATOM 1271 N N . GLU A 1 159 ? 9.118 4.613 16.241 1.00 91.19 159 GLU A N 1
ATOM 1272 C CA . GLU A 1 159 ? 10.071 4.568 15.126 1.00 91.19 159 GLU A CA 1
ATOM 1273 C C . GLU A 1 159 ? 10.704 3.183 14.964 1.00 91.19 159 GLU A C 1
ATOM 1275 O O . GLU A 1 159 ? 10.929 2.717 13.851 1.00 91.19 159 GLU A O 1
ATOM 1280 N N . ASN A 1 160 ? 10.959 2.487 16.074 1.00 90.44 160 ASN A N 1
ATOM 1281 C CA . ASN A 1 160 ? 11.497 1.130 16.028 1.00 90.44 160 ASN A CA 1
ATOM 1282 C C . ASN A 1 160 ? 10.460 0.138 15.498 1.00 90.44 160 ASN A C 1
ATOM 1284 O O . ASN A 1 160 ? 10.823 -0.777 14.764 1.00 90.44 160 ASN A O 1
ATOM 1288 N N . THR A 1 161 ? 9.186 0.315 15.852 1.00 92.31 161 THR A N 1
ATOM 1289 C CA . THR A 1 161 ? 8.094 -0.498 15.305 1.00 92.31 161 THR A CA 1
ATOM 1290 C C . THR A 1 161 ? 7.929 -0.246 13.808 1.00 92.31 161 THR A C 1
ATOM 1292 O O . THR A 1 161 ? 7.801 -1.207 13.058 1.00 92.31 161 THR A O 1
ATOM 1295 N N . VAL A 1 162 ? 8.019 1.009 13.351 1.00 93.19 162 VAL A N 1
ATOM 1296 C CA . VAL A 1 162 ? 7.990 1.336 11.914 1.00 93.19 162 VAL A CA 1
ATOM 1297 C C . VAL A 1 162 ? 9.101 0.604 11.160 1.00 93.19 162 VAL A C 1
ATOM 1299 O O . VAL A 1 162 ? 8.798 -0.130 10.224 1.00 93.19 162 VAL A O 1
ATOM 1302 N N . ARG A 1 163 ? 10.362 0.731 11.599 1.00 92.75 163 ARG A N 1
ATOM 1303 C CA . ARG A 1 163 ? 11.520 0.092 10.939 1.00 92.75 163 ARG A CA 1
ATOM 1304 C C . ARG A 1 163 ? 11.412 -1.434 10.874 1.00 92.75 163 ARG A C 1
ATOM 1306 O O . ARG A 1 163 ? 11.856 -2.037 9.912 1.00 92.75 163 ARG A O 1
ATOM 1313 N N . LEU A 1 164 ? 10.821 -2.068 11.890 1.00 90.94 164 LEU A N 1
ATOM 1314 C CA . LEU A 1 164 ? 10.607 -3.520 11.895 1.00 90.94 164 LEU A CA 1
ATOM 1315 C C . LEU A 1 164 ? 9.529 -3.983 10.911 1.00 90.94 164 LEU A C 1
ATOM 1317 O O . LEU A 1 164 ? 9.557 -5.132 10.475 1.00 90.94 164 LEU A O 1
ATOM 1321 N N . ARG A 1 165 ? 8.534 -3.135 10.639 1.00 92.50 165 ARG A N 1
ATOM 1322 C CA . ARG A 1 165 ? 7.436 -3.460 9.723 1.00 92.50 165 ARG A CA 1
ATOM 1323 C C . ARG A 1 165 ? 7.765 -3.098 8.283 1.00 92.50 165 ARG A C 1
ATOM 1325 O O . ARG A 1 165 ? 7.307 -3.788 7.380 1.00 92.50 165 ARG A O 1
ATOM 1332 N N . SER A 1 166 ? 8.534 -2.032 8.082 1.00 94.38 166 SER A N 1
ATOM 1333 C CA . SER A 1 166 ? 8.901 -1.506 6.771 1.00 94.38 166 SER A CA 1
ATOM 1334 C C . SER A 1 166 ? 9.710 -2.517 5.946 1.00 94.38 166 SER A C 1
ATOM 1336 O O . SER A 1 166 ? 10.699 -3.056 6.445 1.00 94.38 166 SER A O 1
ATOM 1338 N N . PRO A 1 167 ? 9.366 -2.745 4.663 1.00 94.25 167 PRO A N 1
ATOM 1339 C CA . PRO A 1 167 ? 10.201 -3.534 3.757 1.00 94.25 167 PRO A CA 1
ATOM 1340 C C . PRO A 1 167 ? 11.458 -2.777 3.285 1.00 94.25 167 PRO A C 1
ATOM 1342 O O . PRO A 1 167 ? 12.308 -3.358 2.606 1.00 94.25 167 PRO A O 1
ATOM 1345 N N . LEU A 1 168 ? 11.586 -1.481 3.605 1.00 95.12 168 LEU A N 1
ATOM 1346 C CA . LEU A 1 168 ? 12.580 -0.585 3.013 1.00 95.12 168 LEU A CA 1
ATOM 1347 C C . LEU A 1 168 ? 14.023 -1.026 3.271 1.00 95.12 168 LEU A C 1
ATOM 1349 O O . LEU A 1 168 ? 14.833 -0.963 2.352 1.00 95.12 168 LEU A O 1
ATOM 1353 N N . TRP A 1 169 ? 14.349 -1.522 4.470 1.00 90.88 169 TRP A N 1
ATOM 1354 C CA . TRP A 1 169 ? 15.698 -2.026 4.762 1.00 90.88 169 TRP A CA 1
ATOM 1355 C C . TRP A 1 169 ? 16.112 -3.109 3.762 1.00 90.88 169 TRP A C 1
ATOM 1357 O O . TRP A 1 169 ? 17.178 -3.028 3.154 1.00 90.88 169 TRP A O 1
ATOM 1367 N N . SER A 1 170 ? 15.276 -4.131 3.571 1.00 91.50 170 SER A N 1
ATOM 1368 C CA . SER A 1 170 ? 15.579 -5.238 2.658 1.00 91.50 170 SER A CA 1
ATOM 1369 C C . SER A 1 170 ? 15.663 -4.777 1.200 1.00 91.50 170 SER A C 1
ATOM 1371 O O . SER A 1 170 ? 16.452 -5.318 0.428 1.00 91.50 170 SER A O 1
ATOM 1373 N N . LEU A 1 171 ? 14.893 -3.754 0.820 1.00 94.19 171 LEU A N 1
ATOM 1374 C CA . LEU A 1 171 ? 14.988 -3.123 -0.498 1.00 94.19 171 LEU A CA 1
ATOM 1375 C C . LEU A 1 171 ? 16.298 -2.328 -0.661 1.00 94.19 171 LEU A C 1
ATOM 1377 O O . LEU A 1 171 ? 16.937 -2.408 -1.709 1.00 94.19 171 LEU A O 1
ATOM 1381 N N . LEU A 1 172 ? 16.742 -1.605 0.368 1.00 93.31 172 LEU A N 1
ATOM 1382 C CA . LEU A 1 172 ? 18.020 -0.883 0.365 1.00 93.31 172 LEU A CA 1
ATOM 1383 C C . LEU A 1 172 ? 19.214 -1.830 0.215 1.00 93.31 172 LEU A C 1
ATOM 1385 O O . LEU A 1 172 ? 20.149 -1.520 -0.521 1.00 93.31 172 LEU A O 1
ATOM 1389 N N . ASP A 1 173 ? 19.160 -3.002 0.845 1.00 89.12 173 ASP A N 1
ATOM 1390 C CA . ASP A 1 173 ? 20.183 -4.042 0.700 1.00 89.12 173 ASP A CA 1
ATOM 1391 C C . ASP A 1 173 ? 20.328 -4.488 -0.772 1.00 89.12 173 ASP A C 1
ATOM 1393 O O . ASP A 1 173 ? 21.426 -4.519 -1.324 1.00 89.12 173 ASP A O 1
ATOM 1397 N N . LEU A 1 174 ? 19.205 -4.683 -1.479 1.00 86.81 174 LEU A N 1
ATOM 1398 C CA . LEU A 1 174 ? 19.201 -4.993 -2.919 1.00 86.81 174 LEU A CA 1
ATOM 1399 C C . LEU A 1 174 ? 19.761 -3.869 -3.800 1.00 86.81 174 LEU A C 1
ATOM 1401 O O . LEU A 1 174 ? 20.297 -4.141 -4.881 1.00 86.81 174 LEU A O 1
ATOM 1405 N N . LYS A 1 175 ? 19.609 -2.605 -3.387 1.00 86.06 175 LYS A N 1
ATOM 1406 C CA . LYS A 1 175 ? 20.174 -1.457 -4.109 1.00 86.06 175 LYS A CA 1
ATOM 1407 C C . LYS A 1 175 ? 21.699 -1.489 -4.070 1.00 86.06 175 LYS A C 1
ATOM 1409 O O . LYS A 1 175 ? 22.326 -1.247 -5.101 1.00 86.06 175 LYS A O 1
ATOM 1414 N N . LEU A 1 176 ? 22.286 -1.794 -2.913 1.00 78.88 176 LEU A N 1
ATOM 1415 C CA . LEU A 1 176 ? 23.743 -1.867 -2.749 1.00 78.88 176 LEU A CA 1
ATOM 1416 C C . LEU A 1 176 ? 24.376 -2.905 -3.691 1.00 78.88 176 LEU A C 1
ATOM 1418 O O . LEU A 1 176 ? 25.507 -2.720 -4.134 1.00 78.88 176 LEU A O 1
ATOM 1422 N N . GLU A 1 177 ? 23.615 -3.930 -4.077 1.00 78.19 177 GLU A N 1
ATOM 1423 C CA . GLU A 1 177 ? 24.027 -4.944 -5.052 1.00 78.19 177 GLU A CA 1
ATOM 1424 C C . GLU A 1 177 ? 23.624 -4.658 -6.512 1.00 78.19 177 GLU A C 1
ATOM 1426 O O . GLU A 1 177 ? 23.773 -5.527 -7.369 1.00 78.19 177 GLU A O 1
ATOM 1431 N N . TRP A 1 178 ? 23.094 -3.473 -6.835 1.00 80.88 178 TRP A N 1
ATOM 1432 C CA . TRP A 1 178 ? 22.605 -3.091 -8.177 1.00 80.88 178 TRP A CA 1
ATOM 1433 C C . TRP A 1 178 ? 21.421 -3.912 -8.730 1.00 80.88 178 TRP A C 1
ATOM 1435 O O . TRP A 1 178 ? 20.958 -3.652 -9.844 1.00 80.88 178 TRP A O 1
ATOM 1445 N N . LYS A 1 179 ? 20.868 -4.852 -7.954 1.00 88.25 179 LYS A N 1
ATOM 1446 C CA . LYS A 1 179 ? 19.772 -5.746 -8.375 1.00 88.25 179 LYS A CA 1
ATOM 1447 C C . LYS A 1 179 ? 18.415 -5.046 -8.402 1.00 88.25 179 LYS A C 1
ATOM 1449 O O . LYS A 1 179 ? 17.601 -5.320 -9.281 1.00 88.25 179 LYS A O 1
ATOM 1454 N N . LEU A 1 180 ? 18.187 -4.098 -7.489 1.00 93.00 180 LEU A N 1
ATOM 1455 C CA . LEU A 1 180 ? 16.911 -3.380 -7.403 1.00 93.00 180 LEU A CA 1
ATOM 1456 C C . LEU A 1 180 ? 16.607 -2.563 -8.667 1.00 93.00 180 LEU A C 1
ATOM 1458 O O . LEU A 1 180 ? 15.478 -2.565 -9.144 1.00 93.00 180 LEU A O 1
ATOM 1462 N N . GLY A 1 181 ? 17.616 -1.902 -9.242 1.00 93.25 181 GLY A N 1
ATOM 1463 C CA . GLY A 1 181 ? 17.440 -1.136 -10.477 1.00 93.25 181 GLY A CA 1
ATOM 1464 C C . GLY A 1 181 ? 17.027 -2.022 -11.651 1.00 93.25 181 GLY A C 1
ATOM 1465 O O . GLY A 1 181 ? 16.060 -1.715 -12.338 1.00 93.25 181 GLY A O 1
ATOM 1466 N N . GLN A 1 182 ? 17.728 -3.144 -11.850 1.00 91.50 182 GLN A N 1
ATOM 1467 C CA . GLN A 1 182 ? 17.414 -4.107 -12.913 1.00 91.50 182 GLN A CA 1
ATOM 1468 C C . GLN A 1 182 ? 15.996 -4.667 -12.770 1.00 91.50 182 GLN A C 1
ATOM 1470 O O . GLN A 1 182 ? 15.260 -4.706 -13.756 1.00 91.50 182 GLN A O 1
ATOM 1475 N N . PHE A 1 183 ? 15.608 -5.026 -11.542 1.00 94.56 183 PHE A N 1
ATOM 1476 C CA . PHE A 1 183 ? 14.245 -5.444 -11.234 1.00 94.56 183 PHE A CA 1
ATOM 1477 C C . PHE A 1 183 ? 13.228 -4.375 -11.629 1.00 94.56 183 PHE A C 1
ATOM 1479 O O . PHE A 1 183 ? 12.335 -4.671 -12.411 1.00 94.56 183 PHE A O 1
ATOM 1486 N N . LEU A 1 184 ? 13.378 -3.138 -11.140 1.00 96.12 184 LEU A N 1
ATOM 1487 C CA . LEU A 1 184 ? 12.420 -2.056 -11.386 1.00 96.12 184 LEU A CA 1
ATOM 1488 C C . LEU A 1 184 ? 12.217 -1.792 -12.881 1.00 96.12 184 LEU A C 1
ATOM 1490 O O . LEU A 1 184 ? 11.079 -1.662 -13.322 1.00 96.12 184 LEU A O 1
ATOM 1494 N N . TYR A 1 185 ? 13.294 -1.777 -13.674 1.00 95.00 185 TYR A N 1
ATOM 1495 C CA . TYR A 1 185 ? 13.192 -1.612 -15.127 1.00 95.00 185 TYR A CA 1
ATOM 1496 C C . TYR A 1 185 ? 12.404 -2.742 -15.795 1.00 95.00 185 TYR A C 1
ATOM 1498 O O . TYR A 1 185 ? 11.494 -2.474 -16.577 1.00 95.00 185 TYR A O 1
ATOM 1506 N N . GLN A 1 186 ? 12.748 -4.000 -15.505 1.00 95.12 186 GLN A N 1
ATOM 1507 C CA . GLN A 1 186 ? 12.072 -5.155 -16.105 1.00 95.12 186 GLN A CA 1
ATOM 1508 C C . GLN A 1 186 ? 10.614 -5.241 -15.650 1.00 95.12 186 GLN A C 1
ATOM 1510 O O . GLN A 1 186 ? 9.714 -5.442 -16.464 1.00 95.12 186 GLN A O 1
ATOM 1515 N N . TYR A 1 187 ? 10.387 -5.047 -14.352 1.00 96.25 187 TYR A N 1
ATOM 1516 C CA . TYR A 1 187 ? 9.082 -5.132 -13.716 1.00 96.25 187 TYR A CA 1
ATOM 1517 C C . TYR A 1 187 ? 8.128 -4.073 -14.262 1.00 96.25 187 TYR A C 1
ATOM 1519 O O . TYR A 1 187 ? 7.060 -4.426 -14.758 1.00 96.25 187 TYR A O 1
ATOM 1527 N N . LEU A 1 188 ? 8.526 -2.795 -14.269 1.00 97.19 188 LEU A N 1
ATOM 1528 C CA . LEU A 1 188 ? 7.684 -1.716 -14.794 1.00 97.19 188 LEU A CA 1
ATOM 1529 C C . LEU A 1 188 ? 7.407 -1.870 -16.290 1.00 97.19 188 LEU A C 1
ATOM 1531 O O . LEU A 1 188 ? 6.280 -1.637 -16.718 1.00 97.19 188 LEU A O 1
ATOM 1535 N N . TYR A 1 189 ? 8.387 -2.329 -17.075 1.00 96.69 189 TYR A N 1
ATOM 1536 C CA . TYR A 1 189 ? 8.190 -2.594 -18.501 1.00 96.69 189 TYR A CA 1
ATOM 1537 C C . TYR A 1 189 ? 7.116 -3.664 -18.753 1.00 96.69 189 TYR A C 1
ATOM 1539 O O . TYR A 1 189 ? 6.227 -3.483 -19.591 1.00 96.69 189 TYR A O 1
ATOM 1547 N N . VAL A 1 190 ? 7.165 -4.778 -18.018 1.00 96.56 190 VAL A N 1
ATOM 1548 C CA . VAL A 1 190 ? 6.154 -5.836 -18.149 1.00 96.56 190 VAL A CA 1
ATOM 1549 C C . VAL A 1 190 ? 4.800 -5.379 -17.606 1.00 96.56 190 VAL A C 1
ATOM 1551 O O . VAL A 1 190 ? 3.781 -5.647 -18.244 1.00 96.56 190 VAL A O 1
ATOM 1554 N N . CYS A 1 191 ? 4.769 -4.630 -16.501 1.00 97.00 191 CYS A N 1
ATOM 1555 C CA . CYS A 1 191 ? 3.536 -4.060 -15.952 1.00 97.00 191 CYS A CA 1
ATOM 1556 C C . CYS A 1 191 ? 2.864 -3.088 -16.930 1.00 97.00 191 CYS A C 1
ATOM 1558 O O . CYS A 1 191 ? 1.649 -3.145 -17.104 1.00 97.00 191 CYS A O 1
ATOM 1560 N N . GLU A 1 192 ? 3.629 -2.251 -17.637 1.00 97.25 192 GLU A N 1
ATOM 1561 C CA . GLU A 1 192 ? 3.083 -1.363 -18.667 1.00 97.25 192 GLU A CA 1
ATOM 1562 C C . GLU A 1 192 ? 2.412 -2.168 -19.794 1.00 97.25 192 GLU A C 1
ATOM 1564 O O . GLU A 1 192 ? 1.277 -1.892 -20.195 1.00 97.25 192 GLU A O 1
ATOM 1569 N N . ARG A 1 193 ? 3.080 -3.217 -20.288 1.00 97.62 193 ARG A N 1
ATOM 1570 C CA . ARG A 1 193 ? 2.517 -4.102 -21.321 1.00 97.62 193 ARG A CA 1
ATOM 1571 C C . ARG A 1 193 ? 1.263 -4.819 -20.823 1.00 97.62 193 ARG A C 1
ATOM 1573 O O . ARG A 1 193 ? 0.292 -4.907 -21.573 1.00 97.62 193 ARG A O 1
ATOM 1580 N N . LEU A 1 194 ? 1.268 -5.283 -19.572 1.00 96.69 194 LEU A N 1
ATOM 1581 C CA . LEU A 1 194 ? 0.110 -5.905 -18.933 1.00 96.69 194 LEU A CA 1
ATOM 1582 C C . LEU A 1 194 ? -1.056 -4.928 -18.815 1.00 96.69 194 LEU A C 1
ATOM 1584 O O . LEU A 1 194 ? -2.154 -5.271 -19.238 1.00 96.69 194 LEU A O 1
ATOM 1588 N N . GLY A 1 195 ? -0.829 -3.708 -18.324 1.00 96.06 195 GLY A N 1
ATOM 1589 C CA . GLY A 1 195 ? -1.876 -2.688 -18.223 1.00 96.06 195 GLY A CA 1
ATOM 1590 C C . GLY A 1 195 ? -2.530 -2.403 -19.577 1.00 96.06 195 GLY A C 1
ATOM 1591 O O . GLY A 1 195 ? -3.754 -2.423 -19.691 1.00 96.06 195 GLY A O 1
ATOM 1592 N N . ARG A 1 196 ? -1.732 -2.277 -20.650 1.00 97.00 196 ARG A N 1
ATOM 1593 C CA . ARG A 1 196 ? -2.259 -2.117 -22.021 1.00 97.00 196 ARG A CA 1
ATOM 1594 C C . ARG A 1 196 ? -3.077 -3.328 -22.484 1.00 97.00 196 ARG A C 1
ATOM 1596 O O . ARG A 1 196 ? -4.074 -3.152 -23.187 1.00 97.00 196 ARG A O 1
ATOM 1603 N N . ALA A 1 197 ? -2.656 -4.542 -22.132 1.00 96.38 197 ALA A N 1
ATOM 1604 C CA . ALA A 1 197 ? -3.373 -5.768 -22.473 1.00 96.38 197 ALA A CA 1
ATOM 1605 C C . ALA A 1 197 ? -4.699 -5.884 -21.695 1.00 96.38 197 ALA A C 1
ATOM 1607 O O . ALA A 1 197 ? -5.722 -6.229 -22.288 1.00 96.38 197 ALA A O 1
ATOM 1608 N N . TYR A 1 198 ? -4.719 -5.503 -20.411 1.00 94.25 198 TYR A N 1
ATOM 1609 C CA . TYR A 1 198 ? -5.934 -5.439 -19.591 1.00 94.25 198 TYR A CA 1
ATOM 1610 C C . TYR A 1 198 ? -6.941 -4.417 -20.118 1.00 94.25 198 TYR A C 1
ATOM 1612 O O . TYR A 1 198 ? -8.120 -4.748 -20.250 1.00 94.25 198 TYR A O 1
ATOM 1620 N N . GLU A 1 199 ? -6.495 -3.216 -20.500 1.00 92.38 199 GLU A N 1
ATOM 1621 C CA . GLU A 1 199 ? -7.370 -2.200 -21.106 1.00 92.38 199 GLU A CA 1
ATOM 1622 C C . GLU A 1 199 ? -8.041 -2.711 -22.389 1.00 92.38 199 GLU A C 1
ATOM 1624 O O . GLU A 1 199 ? -9.229 -2.473 -22.618 1.00 92.38 199 GLU A O 1
ATOM 1629 N N . LYS A 1 200 ? -7.296 -3.458 -23.210 1.00 94.25 200 LYS A N 1
ATOM 1630 C CA . LYS A 1 200 ? -7.801 -4.067 -24.450 1.00 94.25 200 LYS A CA 1
ATOM 1631 C C . LYS A 1 200 ? -8.568 -5.370 -24.232 1.00 94.25 200 LYS A C 1
ATOM 1633 O O . LYS A 1 200 ? -9.214 -5.835 -25.167 1.00 94.25 200 LYS A O 1
ATOM 1638 N N . LYS A 1 201 ? -8.508 -5.943 -23.026 1.00 92.19 201 LYS A N 1
ATOM 1639 C CA . LYS A 1 201 ? -9.029 -7.277 -22.691 1.00 92.19 201 LYS A CA 1
ATOM 1640 C C . LYS A 1 201 ? -8.464 -8.373 -23.611 1.00 92.19 201 LYS A C 1
ATOM 1642 O O . LYS A 1 201 ? -9.188 -9.282 -24.006 1.00 92.19 201 LYS A O 1
ATOM 1647 N N . ASP A 1 202 ? -7.183 -8.263 -23.963 1.00 94.88 202 ASP A N 1
ATOM 1648 C CA . ASP A 1 202 ? -6.474 -9.220 -24.822 1.00 94.88 202 ASP A CA 1
ATOM 1649 C C . ASP A 1 202 ? -5.973 -10.413 -23.988 1.00 94.88 202 ASP A C 1
ATOM 1651 O O . ASP A 1 202 ? -4.895 -10.373 -23.396 1.00 94.88 202 ASP A O 1
ATOM 1655 N N . GLU A 1 203 ? -6.801 -11.455 -23.875 1.00 92.88 203 GLU A N 1
ATOM 1656 C CA . GLU A 1 203 ? -6.564 -12.592 -22.970 1.00 92.88 203 GLU A CA 1
ATOM 1657 C C . GLU A 1 203 ? -5.304 -13.398 -23.315 1.00 92.88 203 GLU A C 1
ATOM 1659 O O . GLU A 1 203 ? -4.573 -13.801 -22.405 1.00 92.88 203 GLU A O 1
ATOM 1664 N N . ASP A 1 204 ? -5.009 -13.580 -24.604 1.00 93.81 204 ASP A N 1
ATOM 1665 C CA . ASP A 1 204 ? -3.818 -14.306 -25.058 1.00 93.81 204 ASP A CA 1
ATOM 1666 C C . ASP A 1 204 ? -2.546 -13.543 -24.673 1.00 93.81 204 ASP A C 1
ATOM 1668 O O . ASP A 1 204 ? -1.583 -14.120 -24.148 1.00 93.81 204 ASP A O 1
ATOM 1672 N N . GLN A 1 205 ? -2.555 -12.221 -24.876 1.00 95.81 205 GLN A N 1
ATOM 1673 C CA . GLN A 1 205 ? -1.443 -11.369 -24.480 1.00 95.81 205 GLN A CA 1
ATOM 1674 C C . GLN A 1 205 ? -1.278 -11.324 -22.955 1.00 95.81 205 GLN A C 1
ATOM 1676 O O . GLN A 1 205 ? -0.148 -11.408 -22.470 1.00 95.81 205 GLN A O 1
ATOM 1681 N N . ILE A 1 206 ? -2.377 -11.236 -22.196 1.00 94.56 206 ILE A N 1
ATOM 1682 C CA . ILE A 1 206 ? -2.355 -11.266 -20.726 1.00 94.56 206 ILE A CA 1
ATOM 1683 C C . ILE A 1 206 ? -1.698 -12.557 -20.231 1.00 94.56 206 ILE A C 1
ATOM 1685 O O . ILE A 1 206 ? -0.766 -12.491 -19.432 1.00 94.56 206 ILE A O 1
ATOM 1689 N N . TYR A 1 207 ? -2.124 -13.723 -20.724 1.00 91.56 207 TYR A N 1
ATOM 1690 C CA . TYR A 1 207 ? -1.580 -15.013 -20.286 1.00 91.56 207 TYR A CA 1
ATOM 1691 C C . TYR A 1 207 ? -0.063 -15.113 -20.511 1.00 91.56 207 TYR A C 1
ATOM 1693 O O . TYR A 1 207 ? 0.691 -15.523 -19.620 1.00 91.56 207 TYR A O 1
ATOM 1701 N N . HIS A 1 208 ? 0.403 -14.687 -21.689 1.00 94.62 208 HIS A N 1
ATOM 1702 C CA . HIS A 1 208 ? 1.828 -14.681 -22.006 1.00 94.62 208 HIS A CA 1
ATOM 1703 C C . HIS A 1 208 ? 2.619 -13.735 -21.091 1.00 94.62 208 HIS A C 1
ATOM 1705 O O . HIS A 1 208 ? 3.653 -14.118 -20.540 1.00 94.62 208 HIS A O 1
ATOM 1711 N N . LEU A 1 209 ? 2.115 -12.517 -20.895 1.00 96.00 209 LEU A N 1
ATOM 1712 C CA . LEU A 1 209 ? 2.783 -11.493 -20.098 1.00 96.00 209 LEU A CA 1
ATOM 1713 C C . LEU A 1 209 ? 2.782 -11.793 -18.596 1.00 96.00 209 LEU A C 1
ATOM 1715 O O . LEU A 1 209 ? 3.742 -11.435 -17.925 1.00 96.00 209 LEU A O 1
ATOM 1719 N N . VAL A 1 210 ? 1.758 -12.463 -18.057 1.00 92.50 210 VAL A N 1
ATOM 1720 C CA . VAL A 1 210 ? 1.762 -12.922 -16.655 1.00 92.50 210 VAL A CA 1
ATOM 1721 C C . VAL A 1 210 ? 2.885 -13.940 -16.433 1.00 92.50 210 VAL A C 1
ATOM 1723 O O . VAL A 1 210 ? 3.599 -13.871 -15.438 1.00 92.50 210 VAL A O 1
ATOM 1726 N N . THR A 1 211 ? 3.124 -14.829 -17.401 1.00 91.12 211 THR A N 1
ATOM 1727 C CA . THR A 1 211 ? 4.263 -15.761 -17.331 1.00 91.12 211 THR A CA 1
ATOM 1728 C C . THR A 1 211 ? 5.604 -15.017 -17.384 1.00 91.12 211 THR A C 1
ATOM 1730 O O . THR A 1 211 ? 6.552 -15.389 -16.694 1.00 91.12 211 THR A O 1
ATOM 1733 N N . GLU A 1 212 ? 5.707 -13.967 -18.205 1.00 93.31 212 GLU A N 1
ATOM 1734 C CA . GLU A 1 212 ? 6.895 -13.103 -18.266 1.00 93.31 212 GLU A CA 1
ATOM 1735 C C . GLU A 1 212 ? 7.115 -12.360 -16.940 1.00 93.31 212 GLU A C 1
ATOM 1737 O O . GLU A 1 212 ? 8.234 -12.346 -16.432 1.00 93.31 212 GLU A O 1
ATOM 1742 N N . HIS A 1 213 ? 6.044 -11.821 -16.354 1.00 93.94 213 HIS A N 1
ATOM 1743 C CA . HIS A 1 213 ? 6.035 -11.148 -15.056 1.00 93.94 213 HIS A CA 1
ATOM 1744 C C . HIS A 1 213 ? 6.591 -12.045 -13.947 1.00 93.94 213 HIS A C 1
ATOM 1746 O O . HIS A 1 213 ? 7.506 -11.639 -13.233 1.00 93.94 213 HIS A O 1
ATOM 1752 N N . ASP A 1 214 ? 6.106 -13.281 -13.835 1.00 91.44 214 ASP A N 1
ATOM 1753 C CA . ASP A 1 214 ? 6.524 -14.191 -12.764 1.00 91.44 214 ASP A CA 1
ATOM 1754 C C . ASP A 1 214 ? 8.007 -14.584 -12.891 1.00 91.44 214 ASP A C 1
ATOM 1756 O O . ASP A 1 214 ? 8.729 -14.648 -11.891 1.00 91.44 214 ASP A O 1
ATOM 1760 N N . ARG A 1 215 ? 8.509 -14.734 -14.125 1.00 91.19 215 ARG A N 1
ATOM 1761 C CA . ARG A 1 215 ? 9.926 -15.034 -14.405 1.00 91.19 215 ARG A CA 1
ATOM 1762 C C . ARG A 1 215 ? 10.887 -13.925 -13.985 1.00 91.19 215 ARG A C 1
ATOM 1764 O O . ARG A 1 215 ? 12.044 -14.221 -13.690 1.00 91.19 215 ARG A O 1
ATOM 1771 N N . ILE A 1 216 ? 10.449 -12.664 -13.914 1.00 92.12 216 ILE A N 1
ATOM 1772 C CA . ILE A 1 216 ? 11.296 -11.560 -13.419 1.00 92.12 216 ILE A CA 1
ATOM 1773 C C . ILE A 1 216 ? 11.811 -11.882 -12.011 1.00 92.12 216 ILE A C 1
ATOM 1775 O O . ILE A 1 216 ? 12.977 -11.642 -11.702 1.00 92.12 216 ILE A O 1
ATOM 1779 N N . PHE A 1 217 ? 10.969 -12.492 -11.176 1.00 90.00 217 PHE A N 1
ATOM 1780 C CA . PHE A 1 217 ? 11.309 -12.846 -9.800 1.00 90.00 217 PHE A CA 1
ATOM 1781 C C . PHE A 1 217 ? 12.194 -14.096 -9.682 1.00 90.00 217 PHE A C 1
ATOM 1783 O O . PHE A 1 217 ? 12.765 -14.340 -8.617 1.00 90.00 217 PHE A O 1
ATOM 1790 N N . GLU A 1 218 ? 12.308 -14.904 -10.736 1.00 83.75 218 GLU A N 1
ATOM 1791 C CA . GLU A 1 218 ? 13.207 -16.067 -10.795 1.00 83.75 218 GLU A CA 1
ATOM 1792 C C . GLU A 1 218 ? 14.643 -15.655 -11.137 1.00 83.75 218 GLU A C 1
ATOM 1794 O O . GLU A 1 218 ? 15.593 -16.306 -10.713 1.00 83.75 218 GLU A O 1
ATOM 1799 N N . ASN A 1 219 ? 14.804 -14.537 -11.847 1.00 75.56 219 ASN A N 1
ATOM 1800 C CA . ASN A 1 219 ? 16.094 -14.072 -12.352 1.00 75.56 219 ASN A CA 1
ATOM 1801 C C . ASN A 1 219 ? 16.949 -13.324 -11.311 1.00 75.56 219 ASN A C 1
ATOM 1803 O O . ASN A 1 219 ? 18.082 -12.945 -11.609 1.00 75.56 219 ASN A O 1
ATOM 1807 N N . ILE A 1 220 ? 16.436 -13.098 -10.096 1.00 77.81 220 ILE A N 1
ATOM 1808 C CA . ILE A 1 220 ? 17.150 -12.373 -9.036 1.00 77.81 220 ILE A CA 1
ATOM 1809 C C . ILE A 1 220 ? 17.704 -13.366 -8.018 1.00 77.81 220 ILE A C 1
ATOM 1811 O O . ILE A 1 220 ? 17.068 -13.674 -7.011 1.00 77.81 220 ILE A O 1
ATOM 1815 N N . ASP A 1 221 ? 18.928 -13.828 -8.257 1.00 73.75 221 ASP A N 1
ATOM 1816 C CA . ASP A 1 221 ? 19.654 -14.680 -7.313 1.00 73.75 221 ASP A CA 1
ATOM 1817 C C . ASP A 1 221 ? 20.242 -13.836 -6.162 1.00 73.75 221 ASP A C 1
ATOM 1819 O O . ASP A 1 221 ? 21.371 -13.334 -6.210 1.00 73.75 221 ASP A O 1
ATOM 1823 N N . HIS A 1 222 ? 19.416 -13.554 -5.151 1.00 76.75 222 HIS A N 1
ATOM 1824 C CA . HIS A 1 222 ? 19.819 -12.862 -3.923 1.00 76.75 222 HIS A CA 1
ATOM 1825 C C . HIS A 1 222 ? 18.914 -13.238 -2.743 1.00 76.75 222 HIS A C 1
ATOM 1827 O O . HIS A 1 222 ? 17.697 -13.263 -2.926 1.00 76.75 222 HIS A O 1
ATOM 1833 N N . PRO A 1 223 ? 19.427 -13.426 -1.513 1.00 73.00 223 PRO A N 1
ATOM 1834 C CA . PRO A 1 223 ? 18.583 -13.704 -0.349 1.00 73.00 223 PRO A CA 1
ATOM 1835 C C . PRO A 1 223 ? 17.515 -12.632 -0.090 1.00 73.00 223 PRO A C 1
ATOM 1837 O O . PRO A 1 223 ? 16.361 -12.964 0.181 1.00 73.00 223 PRO A O 1
ATOM 1840 N N . ALA A 1 224 ? 17.856 -11.348 -0.255 1.00 76.50 224 ALA A N 1
ATOM 1841 C CA . ALA A 1 224 ? 16.887 -10.264 -0.094 1.00 76.50 224 ALA A CA 1
ATOM 1842 C C . ALA A 1 224 ? 15.879 -10.172 -1.255 1.00 76.50 224 ALA A C 1
ATOM 1844 O O . ALA A 1 224 ? 14.887 -9.476 -1.108 1.00 76.50 224 ALA A O 1
ATOM 1845 N N . SER A 1 225 ? 16.048 -10.900 -2.374 1.00 82.81 225 SER A N 1
ATOM 1846 C CA . SER A 1 225 ? 15.061 -10.924 -3.478 1.00 82.81 225 SER A CA 1
ATOM 1847 C C . SER A 1 225 ? 13.683 -11.418 -3.028 1.00 82.81 225 SER A C 1
ATOM 1849 O O . SER A 1 225 ? 12.666 -11.067 -3.627 1.00 82.81 225 SER A O 1
ATOM 1851 N N . ARG A 1 226 ? 13.640 -12.181 -1.928 1.00 89.94 226 ARG A N 1
ATOM 1852 C CA . ARG A 1 226 ? 12.407 -12.609 -1.273 1.00 89.94 226 ARG A CA 1
ATOM 1853 C C . ARG A 1 226 ? 11.492 -11.429 -0.947 1.00 89.94 226 ARG A C 1
ATOM 1855 O O . ARG A 1 226 ? 10.288 -11.568 -1.124 1.00 89.94 226 ARG A O 1
ATOM 1862 N N . ILE A 1 227 ? 12.039 -10.266 -0.577 1.00 92.12 227 ILE A N 1
ATOM 1863 C CA . ILE A 1 227 ? 11.220 -9.077 -0.300 1.00 92.12 227 ILE A CA 1
ATOM 1864 C C . ILE A 1 227 ? 10.439 -8.621 -1.535 1.00 92.12 227 ILE A C 1
ATOM 1866 O O . ILE A 1 227 ? 9.290 -8.215 -1.425 1.00 92.12 227 ILE A O 1
ATOM 1870 N N . LEU A 1 228 ? 11.033 -8.734 -2.728 1.00 93.62 228 LEU A N 1
ATOM 1871 C CA . LEU A 1 228 ? 10.374 -8.361 -3.977 1.00 93.62 228 LEU A CA 1
ATOM 1872 C C . LEU A 1 228 ? 9.220 -9.317 -4.268 1.00 93.62 228 LEU A C 1
ATOM 1874 O O . LEU A 1 228 ? 8.140 -8.867 -4.638 1.00 93.62 228 LEU A O 1
ATOM 1878 N N . LYS A 1 229 ? 9.417 -10.622 -4.039 1.00 92.56 229 LYS A N 1
ATOM 1879 C CA . LYS A 1 229 ? 8.343 -11.618 -4.161 1.00 92.56 229 LYS A CA 1
ATOM 1880 C C . LYS A 1 229 ? 7.221 -11.342 -3.167 1.00 92.56 229 LYS A C 1
ATOM 1882 O O . LYS A 1 229 ? 6.066 -11.285 -3.567 1.00 92.56 229 LYS A O 1
ATOM 1887 N N . GLU A 1 230 ? 7.544 -11.104 -1.901 1.00 91.88 230 GLU A N 1
ATOM 1888 C CA . GLU A 1 230 ? 6.539 -10.836 -0.869 1.00 91.88 230 GLU A CA 1
ATOM 1889 C C . GLU A 1 230 ? 5.778 -9.518 -1.109 1.00 91.88 230 GLU A C 1
ATOM 1891 O O . GLU A 1 230 ? 4.593 -9.432 -0.791 1.00 91.88 230 GLU A O 1
ATOM 1896 N N . CYS A 1 231 ? 6.412 -8.505 -1.708 1.00 92.50 231 CYS A N 1
ATOM 1897 C CA . CYS A 1 231 ? 5.758 -7.246 -2.077 1.00 92.50 231 CYS A CA 1
ATOM 1898 C C . CYS A 1 231 ? 4.909 -7.351 -3.353 1.00 92.50 231 CYS A C 1
ATOM 1900 O O . CYS A 1 231 ? 3.798 -6.824 -3.376 1.00 92.50 231 CYS A O 1
ATOM 1902 N N . PHE A 1 232 ? 5.423 -8.001 -4.402 1.00 92.75 232 PHE A N 1
ATOM 1903 C CA . PHE A 1 232 ? 4.899 -7.858 -5.767 1.00 92.75 232 PHE A CA 1
ATOM 1904 C C . PHE A 1 232 ? 4.421 -9.158 -6.420 1.00 92.75 232 PHE A C 1
ATOM 1906 O O . PHE A 1 232 ? 3.700 -9.085 -7.401 1.00 92.75 232 PHE A O 1
ATOM 1913 N N . LEU A 1 233 ? 4.781 -10.342 -5.920 1.00 90.38 233 LEU A N 1
ATOM 1914 C CA . LEU A 1 233 ? 4.317 -11.617 -6.487 1.00 90.38 233 LEU A CA 1
ATOM 1915 C C . LEU A 1 233 ? 3.305 -12.305 -5.569 1.00 90.38 233 LEU A C 1
ATOM 1917 O O . LEU A 1 233 ? 2.182 -12.593 -5.964 1.00 90.38 233 LEU A O 1
ATOM 1921 N N . GLU A 1 234 ? 3.704 -12.540 -4.323 1.00 90.31 234 GLU A N 1
ATOM 1922 C CA . GLU A 1 234 ? 2.882 -13.166 -3.288 1.00 90.31 234 GLU A CA 1
ATOM 1923 C C . GLU A 1 234 ? 1.990 -12.149 -2.571 1.00 90.31 234 GLU A C 1
ATOM 1925 O O . GLU A 1 234 ? 1.009 -12.532 -1.945 1.00 90.31 234 GLU A O 1
ATOM 1930 N N . GLN A 1 235 ? 2.352 -10.861 -2.633 1.00 89.56 235 GLN A N 1
ATOM 1931 C CA . GLN A 1 235 ? 1.607 -9.735 -2.052 1.00 89.56 235 GLN A CA 1
ATOM 1932 C C . GLN A 1 235 ? 1.401 -9.821 -0.526 1.00 89.56 235 GLN A C 1
ATOM 1934 O O . GLN A 1 235 ? 0.639 -9.047 0.052 1.00 89.56 235 GLN A O 1
ATOM 1939 N N . ASN A 1 236 ? 2.154 -10.689 0.153 1.00 88.56 236 ASN A N 1
ATOM 1940 C CA . ASN A 1 236 ? 2.175 -10.879 1.605 1.00 88.56 236 ASN A CA 1
ATOM 1941 C C . ASN A 1 236 ? 2.588 -9.627 2.394 1.00 88.56 236 ASN A C 1
ATOM 1943 O O . ASN A 1 236 ? 2.274 -9.522 3.580 1.00 88.56 236 ASN A O 1
ATOM 1947 N N . MET A 1 237 ? 3.283 -8.679 1.761 1.00 90.12 237 MET A N 1
ATOM 1948 C CA . MET A 1 237 ? 3.625 -7.384 2.356 1.00 90.12 237 MET A CA 1
ATOM 1949 C C . MET A 1 237 ? 2.743 -6.233 1.866 1.00 90.12 237 MET A C 1
ATOM 1951 O O . MET A 1 237 ? 2.791 -5.153 2.440 1.00 90.12 237 MET A O 1
ATOM 1955 N N . CYS A 1 238 ? 1.885 -6.439 0.871 1.00 90.62 238 CYS A N 1
ATOM 1956 C CA . CYS A 1 238 ? 0.905 -5.443 0.442 1.00 90.62 238 CYS A CA 1
ATOM 1957 C C . CYS A 1 238 ? -0.320 -5.490 1.371 1.00 90.62 238 CYS A C 1
ATOM 1959 O O . CYS A 1 238 ? -0.828 -6.569 1.654 1.00 90.62 238 CYS A O 1
ATOM 1961 N N . MET A 1 239 ? -0.834 -4.356 1.849 1.00 93.19 239 MET A N 1
ATOM 1962 C CA . MET A 1 239 ? -2.116 -4.319 2.577 1.00 93.19 239 MET A CA 1
ATOM 1963 C C . MET A 1 239 ? -3.247 -3.903 1.633 1.00 93.19 239 MET A C 1
ATOM 1965 O O . MET A 1 239 ? -3.939 -2.904 1.824 1.00 93.19 239 MET A O 1
ATOM 1969 N N . GLY A 1 240 ? -3.366 -4.677 0.560 1.00 91.31 240 GLY A N 1
ATOM 1970 C CA . GLY A 1 240 ? -4.364 -4.497 -0.477 1.00 91.31 240 GLY A CA 1
ATOM 1971 C C . GLY A 1 240 ? -5.707 -5.155 -0.151 1.00 91.31 240 GLY A C 1
ATOM 1972 O O . GLY A 1 240 ? -5.866 -5.760 0.909 1.00 91.31 240 GLY A O 1
ATOM 1973 N N . SER A 1 241 ? -6.687 -5.069 -1.057 1.00 90.19 241 SER A N 1
ATOM 1974 C CA . SER A 1 241 ? -8.099 -5.360 -0.733 1.00 90.19 241 SER A CA 1
ATOM 1975 C C . SER A 1 241 ? -8.354 -6.733 -0.099 1.00 90.19 241 SER A C 1
ATOM 1977 O O . SER A 1 241 ? -9.040 -6.840 0.920 1.00 90.19 241 SER A O 1
ATOM 1979 N N . HIS A 1 242 ? -7.746 -7.792 -0.637 1.00 89.12 242 HIS A N 1
ATOM 1980 C CA . HIS A 1 242 ? -7.889 -9.138 -0.081 1.00 89.12 242 HIS A CA 1
ATOM 1981 C C . HIS A 1 242 ? -7.233 -9.266 1.307 1.00 89.12 242 HIS A C 1
ATOM 1983 O O . HIS A 1 242 ? -7.836 -9.832 2.220 1.00 89.12 242 HIS A O 1
ATOM 1989 N N . ARG A 1 243 ? -6.050 -8.670 1.510 1.00 90.88 243 ARG A N 1
ATOM 1990 C CA . ARG A 1 243 ? -5.355 -8.670 2.806 1.00 90.88 243 ARG A CA 1
ATOM 1991 C C . ARG A 1 243 ? -6.075 -7.840 3.856 1.00 90.88 243 ARG A C 1
ATOM 1993 O O . ARG A 1 243 ? -6.073 -8.229 5.022 1.00 90.88 243 ARG A O 1
ATOM 2000 N N . LYS A 1 244 ? -6.761 -6.762 3.465 1.00 94.00 244 LYS A N 1
ATOM 2001 C CA . LYS A 1 244 ? -7.654 -6.036 4.378 1.00 94.00 244 LYS A CA 1
ATOM 2002 C C . LYS A 1 244 ? -8.789 -6.944 4.863 1.00 94.00 244 LYS A C 1
ATOM 2004 O O . LYS A 1 244 ? -9.047 -7.002 6.061 1.00 94.00 244 LYS A O 1
ATOM 2009 N N . VAL A 1 245 ? -9.402 -7.742 3.981 1.00 92.94 245 VAL A N 1
ATOM 2010 C CA . VAL A 1 245 ? -10.399 -8.755 4.387 1.00 92.94 245 VAL A CA 1
ATOM 2011 C C . VAL A 1 245 ? -9.800 -9.796 5.338 1.00 92.94 245 VAL A C 1
ATOM 2013 O O . VAL A 1 245 ? -10.433 -10.150 6.330 1.00 92.94 245 VAL A O 1
ATOM 2016 N N . GLU A 1 246 ? -8.594 -10.296 5.066 1.00 92.50 246 GLU A N 1
ATOM 2017 C CA . GLU A 1 246 ? -7.905 -11.240 5.959 1.00 92.50 246 GLU A CA 1
ATOM 2018 C C . GLU A 1 246 ? -7.610 -10.632 7.333 1.00 92.50 246 GLU A C 1
ATOM 2020 O O . GLU A 1 246 ? -7.842 -11.283 8.354 1.00 92.50 246 GLU A O 1
ATOM 2025 N N . ALA A 1 247 ? -7.171 -9.371 7.371 1.00 93.50 247 ALA A N 1
ATOM 2026 C CA . ALA A 1 247 ? -6.964 -8.629 8.607 1.00 93.50 247 ALA A CA 1
ATOM 2027 C C . ALA A 1 247 ? -8.269 -8.538 9.408 1.00 93.50 247 ALA A C 1
ATOM 2029 O O . ALA A 1 247 ? -8.277 -8.930 10.576 1.00 93.50 247 ALA A O 1
ATOM 2030 N N . LEU A 1 248 ? -9.388 -8.145 8.779 1.00 94.19 248 LEU A N 1
ATOM 2031 C CA . LEU A 1 248 ? -10.699 -8.141 9.440 1.00 94.19 248 LEU A CA 1
ATOM 2032 C C . LEU A 1 248 ? -11.093 -9.531 9.948 1.00 94.19 248 LEU A C 1
ATOM 2034 O O . LEU A 1 248 ? -11.474 -9.659 11.107 1.00 94.19 248 LEU A O 1
ATOM 2038 N N . LYS A 1 249 ? -10.974 -10.580 9.126 1.00 93.62 249 LYS A N 1
ATOM 2039 C CA . LYS A 1 249 ? -11.289 -11.965 9.526 1.00 93.62 249 LYS A CA 1
ATOM 2040 C C . LYS A 1 249 ? -10.469 -12.434 10.724 1.00 93.62 249 LYS A C 1
ATOM 2042 O O . LYS A 1 249 ? -10.976 -13.186 11.547 1.00 93.62 249 LYS A O 1
ATOM 2047 N N . SER A 1 250 ? -9.215 -11.998 10.831 1.00 92.75 250 SER A N 1
ATOM 2048 C CA . SER A 1 250 ? -8.336 -12.397 11.935 1.00 92.75 250 SER A CA 1
ATOM 2049 C C . SER A 1 250 ? -8.785 -11.845 13.295 1.00 92.75 250 SER A C 1
ATOM 2051 O O . SER A 1 250 ? -8.447 -12.419 14.333 1.00 92.75 250 SER A O 1
ATOM 2053 N N . VAL A 1 251 ? -9.576 -10.763 13.296 1.00 91.56 251 VAL A N 1
ATOM 2054 C CA . VAL A 1 251 ? -10.047 -10.078 14.511 1.00 91.56 251 VAL A CA 1
ATOM 2055 C C . VAL A 1 251 ? -11.561 -10.185 14.726 1.00 91.56 251 VAL A C 1
ATOM 2057 O O . VAL A 1 251 ? -12.020 -10.075 15.862 1.00 91.56 251 VAL A O 1
ATOM 2060 N N . ALA A 1 252 ? -12.333 -10.438 13.668 1.00 86.06 252 ALA A N 1
ATOM 2061 C CA . ALA A 1 252 ? -13.775 -10.646 13.698 1.00 86.06 252 ALA A CA 1
ATOM 2062 C C . ALA A 1 252 ? -14.093 -12.088 14.115 1.00 86.06 252 ALA A C 1
ATOM 2064 O O . ALA A 1 252 ? -14.160 -12.983 13.274 1.00 86.06 252 ALA A O 1
ATOM 2065 N N . LYS A 1 253 ? -14.247 -12.330 15.423 1.00 81.94 253 LYS A N 1
ATOM 2066 C CA . LYS A 1 253 ? -14.615 -13.656 15.939 1.00 81.94 253 LYS A CA 1
ATOM 2067 C C . LYS A 1 253 ? -16.131 -13.829 15.932 1.00 81.94 253 LYS A C 1
ATOM 2069 O O . LYS A 1 253 ? -16.680 -14.473 15.049 1.00 81.94 253 LYS A O 1
ATOM 2074 N N . GLU A 1 254 ? -16.797 -13.240 16.917 1.00 81.81 254 GLU A N 1
ATOM 2075 C CA . GLU A 1 254 ? -18.258 -13.313 17.102 1.00 81.81 254 GLU A CA 1
ATOM 2076 C C . GLU A 1 254 ? -18.908 -11.921 17.038 1.00 81.81 254 GLU A C 1
ATOM 2078 O O . GLU A 1 254 ? -20.126 -11.768 17.127 1.00 81.81 254 GLU A O 1
ATOM 2083 N N . GLU A 1 255 ? -18.084 -10.882 16.936 1.00 87.69 255 GLU A N 1
ATOM 2084 C CA . GLU A 1 255 ? -18.491 -9.492 16.881 1.00 87.69 255 GLU A CA 1
ATOM 2085 C C . GLU A 1 255 ? -18.963 -9.100 15.485 1.00 87.69 255 GLU A C 1
ATOM 2087 O O . GLU A 1 255 ? -18.385 -9.506 14.479 1.00 87.69 255 GLU A O 1
ATOM 2092 N N . LYS A 1 256 ? -19.967 -8.220 15.435 1.00 93.00 256 LYS A N 1
ATOM 2093 C CA . LYS A 1 256 ? -20.343 -7.581 14.177 1.00 93.00 256 LYS A CA 1
ATOM 2094 C C . LYS A 1 256 ? -19.241 -6.630 13.723 1.00 93.00 256 LYS A C 1
ATOM 2096 O O . LYS A 1 256 ? -18.624 -5.933 14.530 1.00 93.00 256 LYS A O 1
ATOM 2101 N N . THR A 1 257 ? -19.026 -6.561 12.427 1.00 95.12 257 THR A N 1
ATOM 2102 C CA . THR A 1 257 ? -17.927 -5.820 11.820 1.00 95.12 257 THR A CA 1
ATOM 2103 C C . THR A 1 257 ? -18.434 -4.534 11.177 1.00 95.12 257 THR A C 1
ATOM 2105 O O . THR A 1 257 ? -19.387 -4.540 10.402 1.00 95.12 257 THR A O 1
ATOM 2108 N N . ILE A 1 258 ? -17.812 -3.410 11.522 1.00 95.75 258 ILE A N 1
ATOM 2109 C CA . ILE A 1 258 ? -17.977 -2.140 10.812 1.00 95.75 258 ILE A CA 1
ATOM 2110 C C . ILE A 1 258 ? -16.665 -1.877 10.087 1.00 95.75 258 ILE A C 1
ATOM 2112 O O . ILE A 1 258 ? -15.609 -1.939 10.720 1.00 95.75 258 ILE A O 1
ATOM 2116 N N . TYR A 1 259 ? -16.725 -1.583 8.793 1.00 95.62 259 TYR A N 1
ATOM 2117 C CA . TYR A 1 259 ? -15.550 -1.179 8.031 1.00 95.62 259 TYR A CA 1
ATOM 2118 C C . TYR A 1 259 ? -15.797 0.141 7.316 1.00 95.62 259 TYR A C 1
ATOM 2120 O O . TYR A 1 259 ? -16.841 0.301 6.688 1.00 95.62 259 TYR A O 1
ATOM 2128 N N . VAL A 1 260 ? -14.847 1.068 7.414 1.00 94.19 260 VAL A N 1
ATOM 2129 C CA . VAL A 1 260 ? -14.903 2.367 6.737 1.00 94.19 260 VAL A CA 1
ATOM 2130 C C . VAL A 1 260 ? -13.687 2.512 5.831 1.00 94.19 260 VAL A C 1
ATOM 2132 O O . VAL A 1 260 ? -12.563 2.424 6.323 1.00 94.19 260 VAL A O 1
ATOM 2135 N N . GLY A 1 261 ? -13.918 2.753 4.543 1.00 92.00 261 GLY A N 1
ATOM 2136 C CA . GLY A 1 261 ? -12.872 2.962 3.536 1.00 92.00 261 GLY A CA 1
ATOM 2137 C C . GLY A 1 261 ? -13.309 3.938 2.444 1.00 92.00 261 GLY A C 1
ATOM 2138 O O . GLY A 1 261 ? -14.474 4.356 2.419 1.00 92.00 261 GLY A O 1
ATOM 2139 N N . ASP A 1 262 ? -12.393 4.300 1.553 1.00 87.31 262 ASP A N 1
ATOM 2140 C CA . ASP A 1 262 ? -12.585 5.361 0.551 1.00 87.31 262 ASP A CA 1
ATOM 2141 C C . ASP A 1 262 ? -12.181 4.962 -0.880 1.00 87.31 262 ASP A C 1
ATOM 2143 O O . ASP A 1 262 ? -12.717 5.507 -1.852 1.00 87.31 262 ASP A O 1
ATOM 2147 N N . GLY A 1 263 ? -11.282 3.984 -1.025 1.00 85.94 263 GLY A N 1
ATOM 2148 C CA . GLY A 1 263 ? -10.682 3.617 -2.307 1.00 85.94 263 GLY A CA 1
ATOM 2149 C C . GLY A 1 263 ? -11.125 2.270 -2.884 1.00 85.94 263 GLY A C 1
ATOM 2150 O O . GLY A 1 263 ? -11.834 1.472 -2.270 1.00 85.94 263 GLY A O 1
ATOM 2151 N N . ILE A 1 264 ? -10.626 1.961 -4.086 1.00 85.88 264 ILE A N 1
ATOM 2152 C CA . ILE A 1 264 ? -10.778 0.638 -4.724 1.00 85.88 264 ILE A CA 1
ATOM 2153 C C . ILE A 1 264 ? -10.203 -0.494 -3.866 1.00 85.88 264 ILE A C 1
ATOM 2155 O O . ILE A 1 264 ? -10.774 -1.587 -3.798 1.00 85.88 264 ILE A O 1
ATOM 2159 N N . VAL A 1 265 ? -9.121 -0.201 -3.142 1.00 89.00 265 VAL A N 1
ATOM 2160 C CA . VAL A 1 265 ? -8.502 -1.105 -2.174 1.00 89.00 265 VAL A CA 1
ATOM 2161 C C . VAL A 1 265 ? -9.466 -1.499 -1.047 1.00 89.00 265 VAL A C 1
ATOM 2163 O O . VAL A 1 265 ? -9.305 -2.560 -0.449 1.00 89.00 265 VAL A O 1
ATOM 2166 N N . ASP A 1 266 ? -10.536 -0.739 -0.819 1.00 91.31 266 ASP A N 1
ATOM 2167 C CA . ASP A 1 266 ? -11.518 -0.988 0.236 1.00 91.31 266 ASP A CA 1
ATOM 2168 C C . ASP A 1 266 ? -12.792 -1.687 -0.242 1.00 91.31 266 ASP A C 1
ATOM 2170 O O . ASP A 1 266 ? -13.621 -2.080 0.579 1.00 91.31 266 ASP A O 1
ATOM 2174 N N . ALA A 1 267 ? -12.945 -1.932 -1.546 1.00 87.88 267 ALA A N 1
ATOM 2175 C CA . ALA A 1 267 ? -14.162 -2.537 -2.090 1.00 87.88 267 ALA A CA 1
ATOM 2176 C C . ALA A 1 267 ? -14.490 -3.900 -1.444 1.00 87.88 267 ALA A C 1
ATOM 2178 O O . ALA A 1 267 ? -15.620 -4.136 -1.012 1.00 87.88 267 ALA A O 1
ATOM 2179 N N . MET A 1 268 ? -13.502 -4.799 -1.321 1.00 88.88 268 MET A N 1
ATOM 2180 C CA . MET A 1 268 ? -13.720 -6.105 -0.686 1.00 88.88 268 MET A CA 1
ATOM 2181 C C . MET A 1 268 ? -13.988 -6.026 0.823 1.00 88.88 268 MET A C 1
ATOM 2183 O O . MET A 1 268 ? -14.938 -6.680 1.256 1.00 88.88 268 MET A O 1
ATOM 2187 N N . PRO A 1 269 ? -13.205 -5.301 1.650 1.00 92.12 269 PRO A N 1
ATOM 2188 C CA . PRO A 1 269 ? -13.488 -5.212 3.081 1.00 92.12 269 PRO A CA 1
ATOM 2189 C C . PRO A 1 269 ? -14.805 -4.486 3.389 1.00 92.12 269 PRO A C 1
ATOM 2191 O O . PRO A 1 269 ? -15.502 -4.919 4.307 1.00 92.12 269 PRO A O 1
ATOM 2194 N N . ILE A 1 270 ? -15.209 -3.481 2.597 1.00 92.44 270 ILE A N 1
ATOM 2195 C CA . 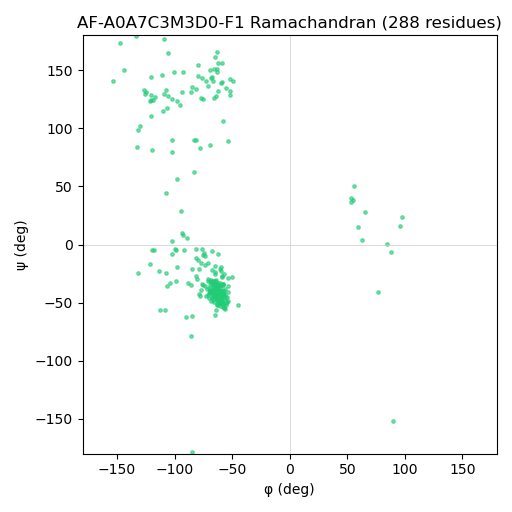ILE A 1 270 ? -16.542 -2.855 2.699 1.00 92.44 270 ILE A CA 1
ATOM 2196 C C . ILE A 1 270 ? -17.631 -3.907 2.482 1.00 92.44 270 ILE A C 1
ATOM 2198 O O . ILE A 1 270 ? -18.511 -4.061 3.325 1.00 92.44 270 ILE A O 1
ATOM 2202 N N . LYS A 1 271 ? -17.542 -4.681 1.397 1.00 89.38 271 LYS A N 1
ATOM 2203 C CA . LYS A 1 271 ? -18.519 -5.731 1.079 1.00 89.38 271 LYS A CA 1
ATOM 2204 C C . LYS A 1 271 ? -18.520 -6.892 2.077 1.00 89.38 271 LYS A C 1
ATOM 2206 O O . LYS A 1 271 ? -19.536 -7.558 2.259 1.00 89.38 271 LYS A O 1
ATOM 2211 N N . PHE A 1 272 ? -17.364 -7.190 2.664 1.00 91.44 272 PHE A N 1
ATOM 2212 C CA . PHE A 1 272 ? -17.204 -8.265 3.637 1.00 91.44 272 PHE A CA 1
ATOM 2213 C C . PHE A 1 272 ? -17.823 -7.921 4.999 1.00 91.44 272 PHE A C 1
ATOM 2215 O O . PHE A 1 272 ? -18.329 -8.822 5.667 1.00 91.44 272 PHE A O 1
ATOM 2222 N N . ALA A 1 273 ? -17.760 -6.658 5.422 1.00 94.38 273 ALA A N 1
ATOM 2223 C CA . ALA A 1 273 ? -18.223 -6.243 6.739 1.00 94.38 273 ALA A CA 1
ATOM 2224 C C . ALA A 1 273 ? -19.756 -6.311 6.886 1.00 94.38 273 ALA A C 1
ATOM 2226 O O . ALA A 1 273 ? -20.497 -6.072 5.935 1.00 94.38 273 ALA A O 1
ATOM 2227 N N . ASP A 1 274 ? -20.247 -6.551 8.108 1.00 95.00 274 ASP A N 1
ATOM 2228 C CA . ASP A 1 274 ? -21.685 -6.493 8.427 1.00 95.00 274 ASP A CA 1
ATOM 2229 C C . ASP A 1 274 ? -22.259 -5.093 8.169 1.00 95.00 274 ASP A C 1
ATOM 2231 O O . ASP A 1 274 ? -23.427 -4.941 7.805 1.00 95.00 274 ASP A O 1
ATOM 2235 N N . TYR A 1 275 ? -21.427 -4.070 8.380 1.00 94.12 275 TYR A N 1
ATOM 2236 C CA . TYR A 1 2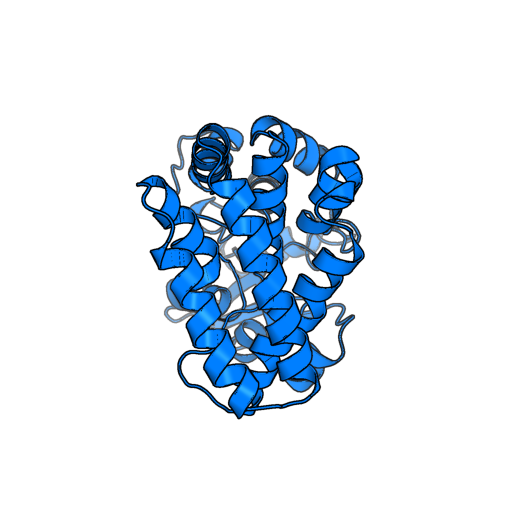75 ? -21.706 -2.673 8.077 1.00 94.12 275 TYR A CA 1
ATOM 2237 C C . TYR A 1 275 ? -20.509 -2.060 7.342 1.00 94.12 275 TYR A C 1
ATOM 2239 O O . TYR A 1 275 ? -19.637 -1.432 7.949 1.00 94.12 275 TYR A O 1
ATOM 2247 N N . GLY A 1 276 ? -20.468 -2.257 6.026 1.00 92.62 276 GLY A N 1
ATOM 2248 C CA . GLY A 1 276 ? -19.550 -1.551 5.138 1.00 92.62 276 GLY A CA 1
ATOM 2249 C C . GLY A 1 276 ? -19.995 -0.110 4.904 1.00 92.62 276 GLY A C 1
ATOM 2250 O O . GLY A 1 276 ? -21.126 0.137 4.486 1.00 92.62 276 GLY A O 1
ATOM 2251 N N . ILE A 1 277 ? -19.110 0.845 5.169 1.00 90.44 277 ILE A N 1
ATOM 2252 C CA . ILE A 1 277 ? -19.329 2.271 4.941 1.00 90.44 277 ILE A CA 1
ATOM 2253 C C . ILE A 1 277 ? -18.263 2.755 3.970 1.00 90.44 277 ILE A C 1
ATOM 2255 O O . ILE A 1 277 ? -17.067 2.630 4.216 1.00 90.44 277 ILE A O 1
ATOM 2259 N N . SER A 1 278 ? -18.718 3.349 2.879 1.00 85.50 278 SER A N 1
ATOM 2260 C CA . SER A 1 278 ? -17.845 3.994 1.917 1.00 85.50 278 SER A CA 1
ATOM 2261 C C . SER A 1 278 ? -17.887 5.509 2.114 1.00 85.50 278 SER A C 1
ATOM 2263 O O . SER A 1 278 ? -18.968 6.104 2.119 1.00 85.50 278 SER A O 1
ATOM 2265 N N . MET A 1 279 ? -16.728 6.137 2.312 1.00 77.62 279 MET A N 1
ATOM 2266 C CA . MET A 1 279 ? -16.591 7.584 2.482 1.00 77.62 279 MET A CA 1
ATOM 2267 C C . MET A 1 279 ? -15.747 8.156 1.346 1.00 77.62 279 MET A C 1
ATOM 2269 O O . MET A 1 279 ? -14.634 7.713 1.147 1.00 77.62 279 MET A O 1
ATOM 2273 N N . ASN A 1 280 ? -16.243 9.172 0.633 1.00 61.53 280 ASN A N 1
ATOM 2274 C CA . ASN A 1 280 ? -15.480 9.883 -0.407 1.00 61.53 280 ASN A CA 1
ATOM 2275 C C . ASN A 1 280 ? -14.899 8.996 -1.522 1.00 61.53 280 ASN A C 1
ATOM 2277 O O . ASN A 1 280 ? -13.753 9.144 -1.927 1.00 61.53 280 ASN A O 1
ATOM 2281 N N . MET A 1 281 ? -15.755 8.155 -2.088 1.00 57.38 281 MET A N 1
ATOM 2282 C CA . MET A 1 281 ? -15.549 7.451 -3.351 1.00 57.38 281 MET A CA 1
ATOM 2283 C C . MET A 1 281 ? -15.198 8.408 -4.500 1.00 57.38 281 MET A C 1
ATOM 2285 O O . MET A 1 281 ? -16.081 8.893 -5.205 1.00 57.38 281 MET A O 1
ATOM 2289 N N . THR A 1 282 ? -13.914 8.697 -4.700 1.00 50.53 282 THR A N 1
ATOM 2290 C CA . THR A 1 282 ? -13.441 9.510 -5.835 1.00 50.53 282 THR A CA 1
ATOM 2291 C C . THR A 1 282 ? -13.353 8.704 -7.136 1.00 50.53 282 THR A C 1
ATOM 2293 O O . THR A 1 282 ? -13.264 9.299 -8.207 1.00 50.53 282 THR A O 1
ATOM 2296 N N . ASN A 1 283 ? -13.427 7.367 -7.071 1.00 52.62 283 ASN A N 1
ATOM 2297 C CA . ASN A 1 283 ? -13.272 6.456 -8.209 1.00 52.62 283 ASN A CA 1
ATOM 2298 C C . ASN A 1 283 ? -14.545 5.618 -8.440 1.00 52.62 283 ASN A C 1
ATOM 2300 O O . ASN A 1 283 ? -14.969 4.885 -7.559 1.00 52.62 283 ASN A O 1
ATOM 2304 N N . GLU A 1 284 ? -15.136 5.653 -9.635 1.00 54.34 284 GLU A N 1
ATOM 2305 C CA . GLU A 1 284 ? -16.350 4.895 -9.992 1.00 54.34 284 GLU A CA 1
ATOM 2306 C C . GLU A 1 284 ? -16.300 3.392 -9.645 1.00 54.34 284 GLU A C 1
ATOM 2308 O O . GLU A 1 284 ? -17.329 2.781 -9.353 1.00 54.34 284 GLU A O 1
ATOM 2313 N N . HIS A 1 285 ? -15.115 2.780 -9.619 1.00 53.28 285 HIS A N 1
ATOM 2314 C CA . HIS A 1 285 ? -14.971 1.340 -9.447 1.00 53.28 285 HIS A CA 1
ATOM 2315 C C . HIS A 1 285 ? -15.325 0.832 -8.048 1.00 53.28 285 HIS A C 1
ATOM 2317 O O . HIS A 1 285 ? -16.015 -0.181 -7.948 1.00 53.28 285 HIS A O 1
ATOM 2323 N N . ALA A 1 286 ? -14.943 1.509 -6.963 1.00 49.44 286 ALA A N 1
ATOM 2324 C CA . ALA A 1 286 ? -15.353 1.024 -5.639 1.00 49.44 286 ALA A CA 1
ATOM 2325 C C . ALA A 1 286 ? -16.866 1.212 -5.372 1.00 49.44 286 ALA A C 1
ATOM 2327 O O . ALA A 1 286 ? -17.407 0.487 -4.543 1.00 49.44 286 ALA A O 1
ATOM 2328 N N . LEU A 1 287 ? -17.589 2.043 -6.144 1.00 51.38 287 LEU A N 1
ATOM 2329 C CA . LEU A 1 287 ? -19.061 2.115 -6.095 1.00 51.38 287 LEU A CA 1
ATOM 2330 C C . LEU A 1 287 ? -19.734 0.921 -6.786 1.00 51.38 287 LEU A C 1
ATOM 2332 O O . LEU A 1 287 ? -20.789 0.478 -6.349 1.00 51.38 287 LEU A O 1
ATOM 2336 N N . PHE A 1 288 ? -19.146 0.396 -7.865 1.00 51.31 288 PHE A N 1
ATOM 2337 C CA . PHE A 1 288 ? -19.704 -0.755 -8.589 1.00 51.31 288 PHE A CA 1
ATOM 2338 C C . PHE A 1 288 ? -19.431 -2.102 -7.906 1.00 51.31 288 PHE A C 1
ATOM 2340 O O . PHE A 1 288 ? -20.120 -3.083 -8.199 1.00 51.31 288 PHE A O 1
ATOM 2347 N N . PHE A 1 289 ? -18.413 -2.168 -7.042 1.00 51.56 289 PHE A N 1
ATOM 2348 C CA . PHE A 1 289 ? -17.936 -3.419 -6.445 1.00 51.56 289 PHE A CA 1
ATOM 2349 C C . PHE A 1 289 ? -18.057 -3.502 -4.914 1.00 51.56 289 PHE A C 1
ATOM 2351 O O . PHE A 1 289 ? -17.780 -4.583 -4.376 1.00 51.56 289 PHE A O 1
ATOM 2358 N N . SER A 1 290 ? -18.486 -2.425 -4.241 1.00 45.53 290 SER A N 1
ATOM 2359 C CA . SER A 1 290 ? -19.004 -2.476 -2.861 1.00 45.53 290 SER A CA 1
ATOM 2360 C C . SER A 1 290 ? -20.407 -3.083 -2.817 1.00 45.53 290 SER A C 1
ATOM 2362 O O . SER A 1 290 ? -20.668 -3.827 -1.844 1.00 45.53 290 SER A O 1
#

Radius of gyration: 18.49 Å; Cα contacts (8 Å, |Δi|>4): 502; chains: 1; bounding box: 49×35×50 Å

Foldseek 3Di:
DFAEAEEEEFQPTWFDVVPPLLVCLVPPPADPVLCVVCPPVLLCLLQPLQQVLQQVLCVVVVPPDGHFRLLSNVLSLLSCLLRPHDLVNSLVVLVVRGDTDPCSVVVLVVNCVRNVLNYAHQYQHQQSNVLVVCVVSVRALCRYHYFADSDHDSPDDSSVVSNVRDLNVLSNVCSVVVNSVVLSVQQSVLSSQLSVCSVVVVVVSNVVSVVSNVVSLVPDPDPSSVSVCCSPPVVVRGSFQVVSLVSCVVSPDPHAYEYEDADPSPLNVLVNGPHRHYDPNPDPNSVVRD

Solvent-accessible surface area (backbone atoms only — not comparable to full-atom values): 15230 Å² total; per-residue (Å²): 129,89,54,40,37,39,40,29,31,37,67,52,60,36,22,36,60,92,47,48,64,39,58,46,43,53,72,74,67,49,48,71,70,53,40,70,74,57,38,67,69,59,53,50,40,36,43,60,32,22,36,42,32,46,23,52,52,32,56,74,68,62,50,87,86,54,67,58,23,42,47,51,40,60,49,36,41,47,52,33,13,64,68,63,59,50,68,70,58,51,42,55,48,38,70,74,57,70,45,65,30,91,62,34,70,60,50,51,56,49,46,32,65,74,27,76,59,40,47,30,41,47,26,38,50,62,40,47,56,59,50,50,54,25,61,78,70,70,41,60,69,80,38,45,46,34,22,24,50,83,68,66,62,98,87,56,56,69,68,59,44,29,61,67,14,44,60,46,64,51,40,36,56,32,33,79,70,57,50,42,59,56,48,52,55,55,50,52,54,48,37,50,54,40,15,56,24,49,76,67,65,37,61,71,58,38,58,54,46,51,56,54,52,59,48,60,68,70,72,50,93,47,84,54,44,54,57,53,37,31,38,73,70,71,34,72,25,31,29,10,16,64,47,41,37,51,56,47,57,76,70,48,80,90,43,47,34,33,21,39,30,33,48,64,43,29,14,54,29,26,50,68,27,82,43,46,40,82,48,78,67,84,50,77,63,27,71,77,58,75

Nearest PDB structures (foldseek):
  1y8a-assembly1_A  TM=6.781E-01  e=1.627E-05  Archaeoglobus fulgidus DSM 4304
  2jga-assembly1_A  TM=4.778E-01  e=3.800E-02  Homo sapiens
  1yv1-assembly1_B  TM=1.701E-01  e=3.219E+00  Nitratidesulfovibrio vulgaris str. Hildenborough

Secondary structure (DSSP, 8-state):
---EEEEE-SBTTTB-GGG-HHHHIIIIIS-HHHHHHS-HHHHHHIIIIIIHHHHHHHHHTT-SSPPPS--HHHHHHHHHHHHT--HHHHHHHHHHH-PBPTTHHHHHHHHHHHTTT-EEEE-SS-THHHHHHHHHHT--GGGEE-SS-----TTS-HHHHHHHH-SHHHHHHHHHTTHHHHHHHHHHHHHHHHHHHHHHT-HHHHHHHHHHHHHHTTS--STTHHHHHHHHTS-TT---HHHHHHHHHHH-SSSEEEEEE-SGGGHHHHHHSTEEEE----SHHHHHH-

pLDDT: mean 89.26, std 10.24, range [45.53, 98.12]

Mean predicted aligned error: 4.84 Å